Protein AF-A0A0B1TRD5-F1 (afdb_monomer)

Nearest PDB structures (foldseek):
  6i07-assembly1_D  TM=6.522E-01  e=1.611E+00  Homo sapiens
  7e5n-assembly1_A  TM=6.883E-01  e=3.570E+00  Homo sapiens
  7e5n-assembly1_C  TM=6.745E-01  e=3.570E+00  Homo sapiens
  6zxs-assembly1_K  TM=3.586E-01  e=6.069E+00  Pisum sativum
  6igz-assembly1_K  TM=2.951E-01  e=7.912E+00  Bryopsis corticulans

pLDDT: mean 70.59, std 16.89, range [34.09, 96.94]

Solvent-accessible surface area (backbone atoms only — not comparable to full-atom values): 12410 Å² total; per-residue (Å²): 87,46,33,97,59,63,47,64,73,39,42,50,92,48,52,64,63,47,36,50,52,44,40,41,41,51,13,62,74,72,73,46,67,47,86,38,58,38,79,62,43,68,43,88,66,36,31,55,44,70,42,77,71,64,80,62,90,88,55,94,74,64,77,48,73,66,57,52,50,50,49,53,31,50,34,32,72,71,67,64,60,72,38,61,28,78,79,69,45,77,46,67,64,50,68,52,50,77,87,72,63,82,74,90,75,82,67,82,74,75,52,68,66,56,55,51,49,52,51,53,52,52,51,53,52,51,52,50,50,51,50,54,52,48,51,51,54,51,48,54,51,51,52,52,53,51,54,52,53,51,56,54,53,64,70,68,60,71,85,74,80,81,76,79,77,85,83,77,81,83,80,79,75,80,83,83,74,94,80,83,80,84,83,83,87,84,91,83,89,82,84,87,81,87,79,136

Radius of gyration: 50.26 Å; Cα contacts (8 Å, |Δi|>4): 142; chains: 1; bounding box: 128×37×105 Å

Structure (mmCIF, N/CA/C/O backbone):
data_AF-A0A0B1TRD5-F1
#
_entry.id   AF-A0A0B1TRD5-F1
#
loop_
_atom_site.group_PDB
_atom_site.id
_atom_site.type_symbol
_atom_site.label_atom_id
_atom_site.label_alt_id
_atom_site.label_comp_id
_atom_site.label_asym_id
_atom_site.label_entity_id
_atom_site.label_seq_id
_atom_site.pdbx_PDB_ins_code
_atom_site.Cartn_x
_atom_site.Cartn_y
_atom_site.Cartn_z
_atom_site.occupancy
_atom_site.B_iso_or_equiv
_atom_site.auth_seq_id
_atom_site.auth_comp_id
_atom_site.auth_asym_id
_atom_site.auth_atom_id
_atom_site.pdbx_PDB_model_num
ATOM 1 N N . MET A 1 1 ? -13.449 -5.152 11.097 1.00 55.78 1 MET A N 1
ATOM 2 C CA . MET A 1 1 ? -13.742 -4.842 12.514 1.00 55.78 1 MET A CA 1
ATOM 3 C C . MET A 1 1 ? -15.183 -4.371 12.627 1.00 55.78 1 MET A C 1
ATOM 5 O O . MET A 1 1 ? -15.545 -3.552 11.799 1.00 55.78 1 MET A O 1
ATOM 9 N N . THR A 1 2 ? -15.979 -4.893 13.564 1.00 56.34 2 THR A N 1
ATOM 10 C CA . THR A 1 2 ? -17.413 -4.573 13.757 1.00 56.34 2 THR A CA 1
ATOM 11 C C . THR A 1 2 ? -17.629 -3.829 15.080 1.00 56.34 2 THR A C 1
ATOM 13 O O . THR A 1 2 ? -16.956 -4.145 16.062 1.00 56.34 2 THR A O 1
ATOM 16 N N . ILE A 1 3 ? -18.554 -2.866 15.121 1.00 58.47 3 ILE A N 1
ATOM 17 C CA . ILE A 1 3 ? -18.920 -2.108 16.333 1.00 58.47 3 ILE A CA 1
ATOM 18 C C . ILE A 1 3 ? -20.431 -2.258 16.563 1.00 58.47 3 ILE A C 1
ATOM 20 O O . ILE A 1 3 ? -21.224 -1.954 15.672 1.00 58.47 3 ILE A O 1
ATOM 24 N N . ASP A 1 4 ? -20.835 -2.699 17.756 1.00 53.12 4 ASP A N 1
ATOM 25 C CA . ASP A 1 4 ? -22.238 -2.969 18.117 1.00 53.12 4 ASP A CA 1
ATOM 26 C C . ASP A 1 4 ? -23.004 -1.689 18.491 1.00 53.12 4 ASP A C 1
ATOM 28 O O . ASP A 1 4 ? -23.410 -1.480 19.635 1.00 53.12 4 ASP A O 1
ATOM 32 N N . ARG A 1 5 ? -23.194 -0.782 17.525 1.00 59.06 5 ARG A N 1
ATOM 33 C CA . ARG A 1 5 ? -24.038 0.415 17.685 1.00 59.06 5 ARG A CA 1
ATOM 34 C C . ARG A 1 5 ? -24.742 0.808 16.386 1.00 59.06 5 ARG A C 1
ATOM 36 O O . ARG A 1 5 ? -24.367 0.403 15.290 1.00 59.06 5 ARG A O 1
ATOM 43 N N . SER A 1 6 ? -25.791 1.626 16.494 1.00 64.50 6 SER A N 1
ATOM 44 C CA . SER A 1 6 ? -26.508 2.141 15.323 1.00 64.50 6 SER A CA 1
ATOM 45 C C . SER A 1 6 ? -25.607 3.079 14.509 1.00 64.50 6 SER A C 1
ATOM 47 O O . SER A 1 6 ? -25.178 4.119 15.016 1.00 64.50 6 SER A O 1
ATOM 49 N N . PHE A 1 7 ? -25.372 2.739 13.239 1.00 64.88 7 PHE A N 1
ATOM 50 C CA . PHE A 1 7 ? -24.487 3.452 12.305 1.00 64.88 7 PHE A CA 1
ATOM 51 C C . PHE A 1 7 ? -24.703 4.974 12.285 1.00 64.88 7 PHE A C 1
ATOM 53 O O . PHE A 1 7 ? -23.744 5.740 12.315 1.00 64.88 7 PHE A O 1
ATOM 60 N N . GLN A 1 8 ? -25.961 5.421 12.312 1.00 66.81 8 GLN A N 1
ATOM 61 C CA . GLN A 1 8 ? -26.312 6.841 12.254 1.00 66.81 8 GLN A CA 1
ATOM 62 C C . GLN A 1 8 ? -25.880 7.633 13.501 1.00 66.81 8 GLN A C 1
ATOM 64 O O . GLN A 1 8 ? -25.518 8.798 13.378 1.00 66.81 8 GLN A O 1
ATOM 69 N N . ASN A 1 9 ? -25.843 7.004 14.678 1.00 67.50 9 ASN A N 1
ATOM 70 C CA . ASN A 1 9 ? -25.387 7.660 15.911 1.00 67.50 9 ASN A CA 1
ATOM 71 C C . ASN A 1 9 ? -23.860 7.686 16.026 1.00 67.50 9 ASN A C 1
ATOM 73 O O . ASN A 1 9 ? -23.308 8.565 16.679 1.00 67.50 9 ASN A O 1
ATOM 77 N N . VAL A 1 10 ? -23.186 6.720 15.400 1.00 66.19 10 VAL A N 1
ATOM 78 C CA . VAL A 1 10 ? -21.731 6.563 15.493 1.00 66.19 10 VAL A CA 1
ATOM 79 C C . VAL A 1 10 ? -20.997 7.343 14.411 1.00 66.19 10 VAL A C 1
ATOM 81 O O . VAL A 1 10 ? -20.019 8.031 14.690 1.00 66.19 10 VAL A O 1
ATOM 84 N N . VAL A 1 11 ? -21.473 7.234 13.174 1.00 69.69 11 VAL A N 1
ATOM 85 C CA . VAL A 1 11 ? -20.801 7.763 11.984 1.00 69.69 11 VAL A CA 1
ATOM 86 C C . VAL A 1 11 ? -21.521 9.007 11.457 1.00 69.69 11 VAL A C 1
ATOM 88 O O . VAL A 1 11 ? -20.887 9.942 10.973 1.00 69.69 11 VAL A O 1
ATOM 91 N N . GLY A 1 12 ? -22.848 9.061 11.597 1.00 71.31 12 GLY A N 1
ATOM 92 C CA . GLY A 1 12 ? -23.659 10.163 11.081 1.00 71.31 12 GLY A CA 1
ATOM 93 C C . GLY A 1 12 ? -23.627 10.245 9.552 1.00 71.31 12 GLY A C 1
ATOM 94 O O . GLY A 1 12 ? -23.598 9.224 8.867 1.00 71.31 12 GLY A O 1
ATOM 95 N N . ASN A 1 13 ? -23.650 11.472 9.024 1.00 74.25 13 ASN A N 1
ATOM 96 C CA . ASN A 1 13 ? -23.668 11.732 7.579 1.00 74.25 13 ASN A CA 1
ATOM 97 C C . ASN A 1 13 ? -22.264 11.860 6.962 1.00 74.25 13 ASN A C 1
ATOM 99 O O . ASN A 1 13 ? -22.144 11.808 5.740 1.00 74.25 13 ASN A O 1
ATOM 103 N N . ASP A 1 14 ? -21.217 12.030 7.777 1.00 75.75 14 ASP A N 1
ATOM 104 C CA . ASP A 1 14 ? -19.845 12.238 7.301 1.00 75.75 14 ASP A CA 1
ATOM 105 C C . ASP A 1 14 ? -18.954 11.036 7.628 1.00 75.75 14 ASP A C 1
ATOM 107 O O . ASP A 1 14 ? -18.149 11.017 8.562 1.00 75.75 14 ASP A O 1
ATOM 111 N N . THR A 1 15 ? -19.115 9.994 6.816 1.00 80.06 15 THR A N 1
ATOM 112 C CA . THR A 1 15 ? -18.350 8.752 6.940 1.00 80.06 15 THR A CA 1
ATOM 113 C C . THR A 1 15 ? -16.859 8.949 6.678 1.00 80.06 15 THR A C 1
ATOM 115 O O . THR A 1 15 ? -16.048 8.173 7.176 1.00 80.06 15 THR A O 1
ATOM 118 N N . ALA A 1 16 ? -16.487 9.953 5.878 1.00 80.62 16 ALA A N 1
ATOM 119 C CA . ALA A 1 16 ? -15.103 10.185 5.484 1.00 80.62 16 ALA A CA 1
ATOM 120 C C . ALA A 1 16 ? -14.305 10.835 6.622 1.00 80.62 16 ALA A C 1
ATOM 122 O O . ALA A 1 16 ? -13.204 10.377 6.927 1.00 80.62 16 ALA A O 1
ATOM 123 N N . ALA A 1 17 ? -14.883 11.835 7.295 1.00 82.31 17 ALA A N 1
ATOM 124 C CA . ALA A 1 17 ? -14.255 12.487 8.443 1.00 82.31 17 ALA A CA 1
ATOM 125 C C . ALA A 1 17 ? -14.119 11.552 9.656 1.00 82.31 17 ALA A C 1
ATOM 127 O O . ALA A 1 17 ? -13.123 11.592 10.378 1.00 82.31 17 ALA A O 1
ATOM 128 N N . VAL A 1 18 ? -15.102 10.677 9.891 1.00 84.38 18 VAL A N 1
ATOM 129 C CA . VAL A 1 18 ? -15.005 9.673 10.964 1.00 84.38 18 VAL A CA 1
ATOM 130 C C . VAL A 1 18 ? -13.944 8.625 10.624 1.00 84.38 18 VAL A C 1
ATOM 132 O O . VAL A 1 18 ? -13.127 8.284 11.478 1.00 84.38 18 VAL A O 1
ATOM 135 N N . ALA A 1 19 ? -13.880 8.177 9.365 1.00 84.69 19 ALA A N 1
ATOM 136 C CA . ALA A 1 19 ? -12.846 7.247 8.919 1.00 84.69 19 ALA A CA 1
ATOM 137 C C . ALA A 1 19 ? -11.432 7.825 9.086 1.00 84.69 19 ALA A C 1
ATOM 139 O O . ALA A 1 19 ? -10.542 7.102 9.529 1.00 84.69 19 ALA A O 1
ATOM 140 N N . SER A 1 20 ? -11.215 9.115 8.796 1.00 85.50 20 SER A N 1
ATOM 141 C CA . SER A 1 20 ? -9.902 9.746 8.991 1.00 85.50 20 SER A CA 1
ATOM 142 C C . SER A 1 20 ? -9.521 9.851 10.467 1.00 85.50 20 SER A C 1
ATOM 144 O O . SER A 1 20 ? -8.392 9.518 10.815 1.00 85.50 20 SER A O 1
ATOM 146 N N . LYS A 1 21 ? -10.460 10.214 11.352 1.00 86.44 21 LYS A N 1
ATOM 147 C CA . LYS A 1 21 ? -10.224 10.230 12.808 1.00 86.44 21 LYS A CA 1
ATOM 148 C C . LYS A 1 21 ? -9.869 8.846 13.349 1.00 86.44 21 LYS A C 1
ATOM 150 O O . LYS A 1 21 ? -8.982 8.717 14.187 1.00 86.44 21 LYS A O 1
ATOM 155 N N . TRP A 1 22 ? -10.535 7.800 12.862 1.00 87.44 22 TRP A N 1
ATOM 156 C CA . TRP A 1 22 ? -10.212 6.426 13.251 1.00 87.44 22 TRP A CA 1
ATOM 157 C C . TRP A 1 22 ? -8.839 6.002 12.738 1.00 87.44 22 TRP A C 1
ATOM 159 O O . TRP A 1 22 ? -8.076 5.400 13.489 1.00 87.44 22 TRP A O 1
ATOM 169 N N . CYS A 1 23 ? -8.479 6.378 11.506 1.00 86.81 23 CYS A N 1
ATOM 170 C CA . CYS A 1 23 ? -7.121 6.187 11.001 1.00 86.81 23 CYS A CA 1
ATOM 171 C C . CYS A 1 23 ? -6.079 6.899 11.868 1.00 86.81 23 CYS A C 1
ATOM 173 O O . CYS A 1 23 ? -5.052 6.302 12.164 1.00 86.81 23 CYS A O 1
ATOM 175 N N . GLU A 1 24 ? -6.324 8.140 12.293 1.00 87.31 24 GLU A N 1
ATOM 176 C CA . GLU A 1 24 ? -5.413 8.898 13.161 1.00 87.31 24 GLU A CA 1
ATOM 177 C C . GLU A 1 24 ? -5.267 8.264 14.549 1.00 87.31 24 GLU A C 1
ATOM 179 O O . GLU A 1 24 ? -4.149 8.118 15.040 1.00 87.31 24 GLU A O 1
ATOM 184 N N . SER A 1 25 ? -6.371 7.826 15.160 1.00 86.75 25 SER A N 1
ATOM 185 C CA . SER A 1 25 ? -6.338 7.125 16.449 1.00 86.75 25 SER A CA 1
ATOM 186 C C . SER A 1 25 ? -5.541 5.819 16.355 1.00 86.75 25 SER A C 1
ATOM 188 O O . SER A 1 25 ? -4.599 5.596 17.118 1.00 86.75 25 SER A O 1
ATOM 190 N N . MET A 1 26 ? -5.821 4.998 15.337 1.00 85.44 26 MET A N 1
ATOM 191 C CA . MET A 1 26 ? -5.080 3.757 15.094 1.00 85.44 26 MET A CA 1
ATOM 192 C C . MET A 1 26 ? -3.607 4.009 14.765 1.00 85.44 26 MET A C 1
ATOM 194 O O . MET A 1 26 ? -2.745 3.243 15.189 1.00 85.44 26 MET A O 1
ATOM 198 N N . ALA A 1 27 ? -3.304 5.077 14.025 1.00 86.00 27 ALA A N 1
ATOM 199 C CA . ALA A 1 27 ? -1.942 5.488 13.715 1.00 86.00 27 ALA A CA 1
ATOM 200 C C . ALA A 1 27 ? -1.158 5.827 14.986 1.00 86.00 27 ALA A C 1
ATOM 202 O O . ALA A 1 27 ? -0.052 5.325 15.179 1.00 86.00 27 ALA A O 1
ATOM 203 N N . ASN A 1 28 ? -1.757 6.616 15.879 1.00 86.38 28 ASN A N 1
ATOM 204 C CA . ASN A 1 28 ? -1.152 6.987 17.155 1.00 86.38 28 ASN A CA 1
ATOM 205 C C . ASN A 1 28 ? -0.930 5.765 18.056 1.00 86.38 28 ASN A C 1
ATOM 207 O O . ASN A 1 28 ? 0.147 5.626 18.635 1.00 86.38 28 ASN A O 1
ATOM 211 N N . MET A 1 29 ? -1.912 4.862 18.126 1.00 83.38 29 MET A N 1
ATOM 212 C CA . MET A 1 29 ? -1.839 3.631 18.919 1.00 83.38 29 MET A CA 1
ATOM 213 C C . MET A 1 29 ? -0.721 2.703 18.426 1.00 83.38 29 MET A C 1
ATOM 215 O O . MET A 1 29 ? 0.151 2.307 19.193 1.00 83.38 29 MET A O 1
ATOM 219 N N . LEU A 1 30 ? -0.690 2.425 17.120 1.00 80.69 30 LEU A N 1
ATOM 220 C CA . LEU A 1 30 ? 0.321 1.570 16.490 1.00 80.69 30 LEU A CA 1
ATOM 221 C C . LEU A 1 30 ? 1.675 2.277 16.309 1.00 80.69 30 LEU A C 1
ATOM 223 O O . LEU A 1 30 ? 2.621 1.670 15.811 1.00 80.69 30 LEU A O 1
ATOM 227 N N . ARG A 1 31 ? 1.776 3.562 16.678 1.00 82.12 31 ARG A N 1
ATOM 228 C CA . ARG A 1 31 ? 2.948 4.427 16.459 1.00 82.12 31 ARG A CA 1
ATOM 229 C C . ARG A 1 31 ? 3.416 4.444 15.001 1.00 82.12 31 ARG A C 1
ATOM 231 O O . ARG A 1 31 ? 4.608 4.517 14.708 1.00 82.12 31 ARG A O 1
ATOM 238 N N . ILE A 1 32 ? 2.460 4.407 14.079 1.00 78.62 32 ILE A N 1
ATOM 239 C CA . ILE A 1 32 ? 2.681 4.499 12.636 1.00 78.62 32 ILE A CA 1
ATOM 240 C C . ILE A 1 32 ? 2.127 5.817 12.099 1.00 78.62 32 ILE A C 1
ATOM 242 O O . ILE A 1 32 ? 1.310 6.477 12.726 1.00 78.62 32 ILE A O 1
ATOM 246 N N . SER A 1 33 ? 2.563 6.225 10.910 1.00 81.62 33 SER A N 1
ATOM 247 C CA . SER A 1 33 ? 2.049 7.448 10.291 1.00 81.62 33 SER A CA 1
ATOM 248 C C . SER A 1 33 ? 0.622 7.258 9.758 1.00 81.62 33 SER A C 1
ATOM 250 O O . SER A 1 33 ? 0.352 6.298 9.032 1.00 81.62 33 SER A O 1
ATOM 252 N N . ALA A 1 34 ? -0.272 8.217 10.032 1.00 80.81 34 ALA A N 1
ATOM 253 C CA . ALA A 1 34 ? -1.655 8.215 9.540 1.00 80.81 34 ALA A CA 1
ATOM 254 C C . ALA A 1 34 ? -1.752 8.212 8.001 1.00 80.81 34 ALA A C 1
ATOM 256 O O . ALA A 1 34 ? -2.679 7.636 7.435 1.00 80.81 34 ALA A O 1
ATOM 257 N N . TYR A 1 35 ? -0.750 8.757 7.298 1.00 78.81 35 TYR A N 1
ATOM 258 C CA . TYR A 1 35 ? -0.703 8.771 5.829 1.00 78.81 35 TYR A CA 1
ATOM 259 C C . TYR A 1 35 ? -0.636 7.377 5.184 1.00 78.81 35 TYR A C 1
ATOM 261 O O . TYR A 1 35 ? -0.861 7.256 3.972 1.00 78.81 35 TYR A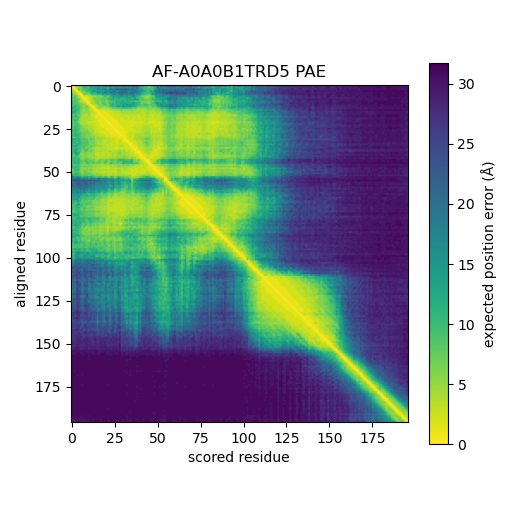 O 1
ATOM 269 N N . ARG A 1 36 ? -0.322 6.337 5.970 1.00 76.56 36 ARG A N 1
ATOM 270 C CA . ARG A 1 36 ? -0.216 4.941 5.513 1.00 76.56 36 ARG A CA 1
ATOM 271 C C . ARG A 1 36 ? -1.550 4.232 5.407 1.00 76.56 36 ARG A C 1
ATOM 273 O O . ARG A 1 36 ? -1.648 3.237 4.694 1.00 76.56 36 ARG A O 1
ATOM 280 N N . PHE A 1 37 ? -2.564 4.747 6.091 1.00 83.25 37 PHE A N 1
ATOM 281 C CA . PHE A 1 37 ? -3.916 4.254 5.939 1.00 83.25 37 PHE A CA 1
ATOM 282 C C . PHE A 1 37 ? -4.466 4.784 4.613 1.00 83.25 37 PHE A C 1
ATOM 284 O O . PHE A 1 37 ? -4.612 5.988 4.396 1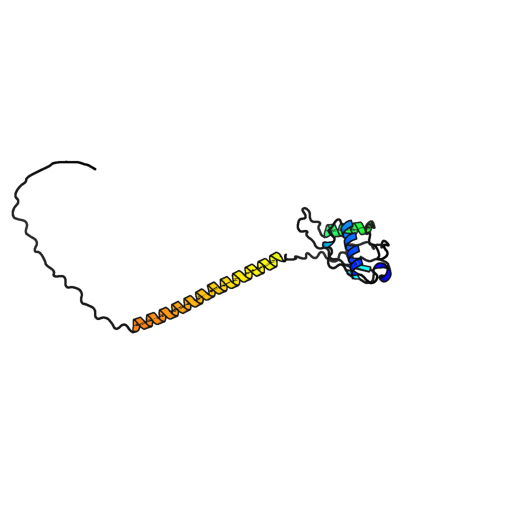.00 83.25 37 PHE A O 1
ATOM 291 N N . LYS A 1 38 ? -4.729 3.866 3.688 1.00 81.25 38 LYS A N 1
ATOM 292 C CA . LYS A 1 38 ? -5.336 4.125 2.384 1.00 81.25 38 LYS A CA 1
ATOM 293 C C . LYS A 1 38 ? -6.691 3.441 2.316 1.00 81.25 38 LYS A C 1
ATOM 295 O O . LYS A 1 38 ? -6.926 2.423 2.962 1.00 81.25 38 LYS A O 1
ATOM 300 N N . ASN A 1 39 ? -7.575 3.992 1.488 1.00 80.88 39 ASN A N 1
ATOM 301 C CA . ASN A 1 39 ? -8.890 3.413 1.200 1.00 80.88 39 ASN A CA 1
ATOM 302 C C . ASN A 1 39 ? -9.730 3.106 2.454 1.00 80.88 39 ASN A C 1
ATOM 304 O O . ASN A 1 39 ? -10.486 2.138 2.457 1.00 80.88 39 ASN A O 1
ATOM 308 N N . ALA A 1 40 ? -9.608 3.926 3.501 1.00 82.69 40 ALA A N 1
ATOM 309 C CA . ALA A 1 40 ? -10.402 3.781 4.713 1.00 82.69 40 ALA A CA 1
ATOM 310 C C . ALA A 1 40 ? -11.893 3.963 4.391 1.00 82.69 40 ALA A C 1
ATOM 312 O O . ALA A 1 40 ? -12.306 5.000 3.867 1.00 82.69 40 ALA A O 1
ATOM 313 N N . ARG A 1 41 ? -12.698 2.935 4.665 1.00 81.06 41 ARG A N 1
ATOM 314 C CA . ARG A 1 41 ? -14.143 2.924 4.420 1.00 81.06 41 ARG A CA 1
ATOM 315 C C . ARG A 1 41 ? -14.870 2.310 5.606 1.00 81.06 41 ARG A C 1
ATOM 317 O O . ARG A 1 41 ? -14.464 1.271 6.121 1.00 81.06 41 ARG A O 1
ATOM 324 N N . ILE A 1 42 ? -15.970 2.943 5.999 1.00 82.25 42 ILE A N 1
ATOM 325 C CA . ILE A 1 42 ? -16.880 2.438 7.026 1.00 82.25 42 ILE A CA 1
ATOM 326 C C . ILE A 1 42 ? -18.160 1.983 6.324 1.00 82.25 42 ILE A C 1
ATOM 328 O O . ILE A 1 42 ? -18.818 2.781 5.657 1.00 82.25 42 ILE A O 1
ATOM 332 N N . PHE A 1 43 ? -18.507 0.705 6.453 1.00 77.56 43 PHE A N 1
ATOM 333 C CA . PHE A 1 43 ? -19.742 0.146 5.900 1.00 77.56 43 PHE A CA 1
ATOM 334 C C . PHE A 1 43 ? -20.860 0.096 6.949 1.00 77.56 43 PHE A C 1
ATOM 336 O O . PHE A 1 43 ? -20.611 0.155 8.157 1.00 77.56 43 PHE A O 1
ATOM 343 N N . MET A 1 44 ? -22.104 -0.046 6.477 1.00 65.50 44 MET A N 1
ATOM 344 C CA . MET A 1 44 ? -23.256 -0.318 7.342 1.00 65.50 44 MET A CA 1
ATOM 345 C C . MET A 1 44 ? -23.008 -1.578 8.187 1.00 65.50 44 MET A C 1
ATOM 347 O O . MET A 1 44 ? -22.438 -2.550 7.698 1.00 65.50 44 MET A O 1
ATOM 351 N N . GLY A 1 45 ? -23.400 -1.537 9.465 1.00 63.59 45 GLY A N 1
ATOM 352 C CA . GLY A 1 45 ? -22.951 -2.506 10.482 1.00 63.59 45 GLY A CA 1
ATOM 353 C C . GLY A 1 45 ? -21.622 -2.130 11.154 1.00 63.59 45 GLY A C 1
ATOM 354 O O . GLY A 1 45 ? -21.011 -2.960 11.817 1.00 63.59 45 GLY A O 1
ATOM 355 N N . ILE A 1 46 ? -21.171 -0.884 10.946 1.00 69.19 46 ILE A N 1
ATOM 356 C CA . ILE A 1 46 ? -19.925 -0.304 11.462 1.00 69.19 46 ILE A CA 1
ATOM 357 C C . ILE A 1 46 ? -18.731 -1.226 11.195 1.00 69.19 46 ILE A C 1
ATOM 359 O O . ILE A 1 46 ? -17.958 -1.591 12.081 1.00 69.19 46 ILE A O 1
ATOM 363 N N . VAL A 1 47 ? -18.610 -1.627 9.929 1.00 74.00 47 VAL A N 1
ATOM 364 C CA . VAL A 1 47 ? -17.472 -2.416 9.468 1.00 74.00 47 VAL A CA 1
ATOM 365 C C . VAL A 1 47 ? -16.398 -1.470 8.966 1.00 74.00 47 VAL A C 1
ATOM 367 O O . VAL A 1 47 ? -16.584 -0.833 7.929 1.00 74.00 47 VAL A O 1
ATOM 370 N N . PHE A 1 48 ? -15.277 -1.382 9.676 1.00 79.44 48 PHE A N 1
ATOM 371 C CA . PHE A 1 48 ? -14.127 -0.607 9.216 1.00 79.44 48 PHE A CA 1
ATOM 372 C C . PHE A 1 48 ? -13.221 -1.464 8.327 1.00 79.44 48 PHE A C 1
ATOM 374 O O . PHE A 1 48 ? -12.736 -2.514 8.761 1.00 79.44 48 PHE A O 1
ATOM 381 N N . ASN A 1 49 ? -13.027 -1.019 7.085 1.00 82.12 49 ASN A N 1
ATOM 382 C CA . ASN A 1 49 ? -12.108 -1.599 6.113 1.00 82.12 49 ASN A CA 1
ATOM 383 C C . ASN A 1 49 ? -11.031 -0.572 5.772 1.00 82.12 49 ASN A C 1
ATOM 385 O O . ASN A 1 49 ? -11.342 0.575 5.448 1.00 82.12 49 ASN A O 1
ATOM 389 N N . VAL A 1 50 ? -9.773 -0.986 5.834 1.00 81.69 50 VAL A N 1
ATOM 390 C CA . VAL A 1 50 ? -8.645 -0.112 5.558 1.00 81.69 50 VAL A CA 1
ATOM 391 C C . VAL A 1 50 ? -7.486 -0.897 4.967 1.00 81.69 50 VAL A C 1
ATOM 393 O O . VAL A 1 50 ? -7.289 -2.071 5.270 1.00 81.69 50 VAL A O 1
ATOM 396 N N . THR A 1 51 ? -6.712 -0.237 4.115 1.00 81.06 51 THR A N 1
ATOM 397 C CA . THR A 1 51 ? -5.475 -0.771 3.552 1.00 81.06 51 THR A CA 1
ATOM 398 C C . THR A 1 51 ? -4.294 -0.062 4.200 1.00 81.06 51 THR A C 1
ATOM 400 O O . THR A 1 51 ? -4.230 1.165 4.177 1.00 81.06 51 THR A O 1
ATOM 403 N N . ILE A 1 52 ? -3.344 -0.816 4.748 1.00 78.00 52 ILE A N 1
ATOM 404 C CA . ILE A 1 52 ? -2.094 -0.276 5.299 1.00 78.00 52 ILE A CA 1
ATOM 405 C C . ILE A 1 52 ? -0.971 -0.625 4.321 1.00 78.00 52 ILE A C 1
ATOM 407 O O . ILE A 1 52 ? -0.778 -1.792 3.990 1.00 78.00 52 ILE A O 1
ATOM 411 N N . THR A 1 53 ? -0.258 0.378 3.810 1.00 74.38 53 THR A N 1
ATOM 412 C CA . THR A 1 53 ? 0.819 0.171 2.825 1.00 74.38 53 THR A CA 1
ATOM 413 C C . THR A 1 53 ? 2.182 -0.029 3.491 1.00 74.38 53 THR A C 1
ATOM 415 O O . THR A 1 53 ? 2.577 0.800 4.312 1.00 74.38 53 THR A O 1
ATOM 418 N N . LEU A 1 54 ? 2.904 -1.076 3.071 1.00 72.00 54 LEU A N 1
ATOM 419 C CA . LEU A 1 54 ? 4.272 -1.451 3.465 1.00 72.00 54 LEU A CA 1
ATOM 420 C C . LEU A 1 54 ? 5.102 -1.793 2.208 1.00 72.00 54 LEU A C 1
ATOM 422 O O . LEU A 1 54 ? 4.504 -2.251 1.230 1.00 72.00 54 LEU A O 1
ATOM 426 N N . PRO A 1 55 ? 6.445 -1.678 2.197 1.00 64.12 55 PRO A N 1
ATOM 427 C CA . PRO A 1 55 ? 7.331 -1.179 3.245 1.00 64.12 55 PRO A CA 1
ATOM 428 C C . PRO A 1 55 ? 7.468 0.350 3.203 1.00 64.12 55 PRO A C 1
ATOM 430 O O . PRO A 1 55 ? 6.863 1.047 2.392 1.00 64.12 55 PRO A O 1
ATOM 433 N N . PHE A 1 56 ? 8.272 0.862 4.117 1.00 63.66 56 PHE A N 1
ATOM 434 C CA . PHE A 1 56 ? 8.474 2.269 4.383 1.00 63.66 56 PHE A CA 1
ATOM 435 C C . PHE A 1 56 ? 9.697 2.758 3.616 1.00 63.66 56 PHE A C 1
ATOM 437 O O . PHE A 1 56 ? 10.758 2.139 3.700 1.00 63.66 56 PHE A O 1
ATOM 444 N N . GLU A 1 57 ? 9.584 3.875 2.904 1.00 52.88 57 GLU A N 1
ATOM 445 C CA . GLU A 1 57 ? 10.786 4.593 2.487 1.00 52.88 57 GLU A CA 1
ATOM 446 C C . GLU A 1 57 ? 11.436 5.183 3.756 1.00 52.88 57 GLU A C 1
ATOM 448 O O . GLU A 1 57 ? 10.754 5.793 4.576 1.00 52.88 57 GLU A O 1
ATOM 453 N N . GLU A 1 58 ? 12.738 4.933 3.940 1.00 57.03 58 GLU A N 1
ATOM 454 C CA . GLU A 1 58 ? 13.607 5.450 5.021 1.00 57.03 58 GLU A CA 1
ATOM 455 C C . GLU A 1 58 ? 13.569 4.776 6.413 1.00 57.03 58 GLU A C 1
ATOM 457 O O . GLU A 1 58 ? 14.375 5.146 7.274 1.00 57.03 58 GLU A O 1
ATOM 462 N N . GLU A 1 59 ? 12.751 3.748 6.675 1.00 61.62 59 GLU A N 1
ATOM 463 C CA . GLU A 1 59 ? 12.843 3.043 7.969 1.00 61.62 59 GLU A CA 1
ATOM 464 C C . GLU A 1 59 ? 14.039 2.088 8.037 1.00 61.62 59 GLU A C 1
ATOM 466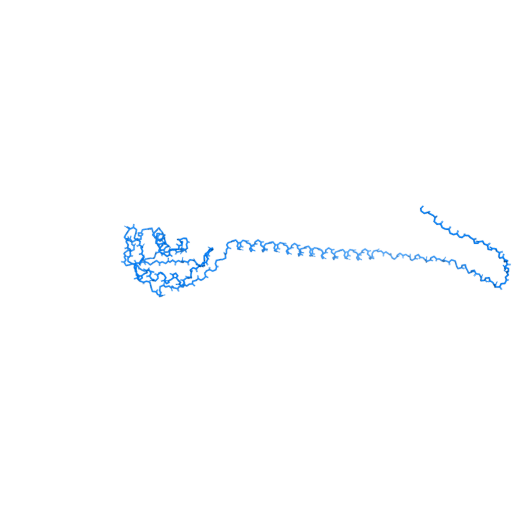 O O . GLU A 1 59 ? 14.222 1.206 7.199 1.00 61.62 59 GLU A O 1
ATOM 471 N N . ARG A 1 60 ? 14.838 2.231 9.103 1.00 62.66 60 ARG A N 1
ATOM 472 C CA . ARG A 1 60 ? 15.970 1.335 9.400 1.00 62.66 60 ARG A CA 1
ATOM 473 C C . ARG A 1 60 ? 15.523 -0.079 9.790 1.00 62.66 60 ARG A C 1
ATOM 475 O O . ARG A 1 60 ? 16.304 -1.013 9.649 1.00 62.66 60 ARG A O 1
ATOM 482 N N . SER A 1 61 ? 14.294 -0.224 10.285 1.00 69.00 61 SER A N 1
ATOM 483 C CA . SER A 1 61 ? 13.691 -1.486 10.725 1.00 69.00 61 SER A CA 1
ATOM 484 C C . SER A 1 61 ? 12.190 -1.478 10.399 1.00 69.00 61 SER A C 1
ATOM 486 O O . SER A 1 61 ? 11.386 -1.149 11.273 1.00 69.00 61 SER A O 1
ATOM 488 N N . PRO A 1 62 ? 11.808 -1.750 9.139 1.00 70.94 62 PRO A N 1
ATOM 489 C CA . PRO A 1 62 ? 10.411 -1.710 8.733 1.00 70.94 62 PRO A CA 1
ATOM 490 C C . PRO A 1 62 ? 9.621 -2.819 9.431 1.00 70.94 62 PRO A C 1
ATOM 492 O O . PRO A 1 62 ? 10.011 -3.984 9.376 1.00 70.94 62 PRO A O 1
ATOM 495 N N . LEU A 1 63 ? 8.495 -2.452 10.044 1.00 72.75 63 LEU A N 1
ATOM 496 C CA . LEU A 1 63 ? 7.538 -3.417 10.588 1.00 72.75 63 LEU A CA 1
ATOM 497 C C . LEU A 1 63 ? 6.906 -4.217 9.446 1.00 72.75 63 LEU A C 1
ATOM 499 O O . LEU A 1 63 ? 6.427 -3.657 8.455 1.00 72.75 63 LEU A O 1
ATOM 503 N N . SER A 1 64 ? 6.890 -5.535 9.590 1.00 77.25 64 SER A N 1
ATOM 504 C CA . SER A 1 64 ? 6.183 -6.430 8.683 1.00 77.25 64 SER A CA 1
ATOM 505 C C . SER A 1 64 ? 4.667 -6.300 8.855 1.00 77.25 64 SER A C 1
ATOM 507 O O . SER A 1 64 ? 4.155 -5.898 9.903 1.00 77.25 64 SER A O 1
ATOM 509 N N . ALA A 1 65 ? 3.914 -6.665 7.816 1.00 75.50 65 ALA A N 1
ATOM 510 C CA . ALA A 1 65 ? 2.453 -6.678 7.911 1.00 75.50 65 ALA A CA 1
ATOM 511 C C . ALA A 1 65 ? 1.953 -7.707 8.933 1.00 75.50 65 ALA A C 1
ATOM 513 O O . ALA A 1 65 ? 0.895 -7.501 9.520 1.00 75.50 65 ALA A O 1
ATOM 514 N N . GLU A 1 66 ? 2.719 -8.770 9.179 1.00 78.12 66 GLU A N 1
ATOM 515 C CA . GLU A 1 66 ? 2.422 -9.754 10.219 1.00 78.12 66 GLU A CA 1
ATOM 516 C C . GLU A 1 66 ? 2.537 -9.135 11.614 1.00 78.12 66 GLU A C 1
ATOM 518 O O . GLU A 1 66 ? 1.619 -9.272 12.418 1.00 78.12 66 GLU A O 1
ATOM 523 N N . GLU A 1 67 ? 3.602 -8.377 11.885 1.00 80.94 67 GLU A N 1
ATOM 524 C CA . GLU A 1 67 ? 3.774 -7.675 13.162 1.00 80.94 67 GLU A CA 1
ATOM 525 C C . GLU A 1 67 ? 2.675 -6.634 13.386 1.00 80.94 67 GLU A C 1
ATOM 527 O O . GLU A 1 67 ? 2.117 -6.556 14.477 1.00 80.94 67 GLU A O 1
ATOM 532 N N . ILE A 1 68 ? 2.296 -5.872 12.355 1.00 81.19 68 ILE A N 1
ATOM 533 C CA . ILE A 1 68 ? 1.189 -4.910 12.465 1.00 81.19 68 ILE A CA 1
ATOM 534 C C . ILE A 1 68 ? -0.140 -5.622 12.715 1.00 81.19 68 ILE A C 1
ATOM 536 O O . ILE A 1 68 ? -0.927 -5.165 13.543 1.00 81.19 68 ILE A O 1
ATOM 540 N N . ALA A 1 69 ? -0.393 -6.746 12.043 1.00 80.38 69 ALA A N 1
ATOM 541 C CA . ALA A 1 69 ? -1.591 -7.539 12.282 1.00 80.38 69 ALA A CA 1
ATOM 542 C C . ALA A 1 69 ? -1.630 -8.079 13.720 1.00 80.38 69 ALA A C 1
ATOM 544 O O . ALA A 1 69 ? -2.672 -7.992 14.369 1.00 80.38 69 ALA A O 1
ATOM 545 N N . LEU A 1 70 ? -0.499 -8.569 14.239 1.00 83.62 70 LEU A N 1
ATOM 546 C CA . LEU A 1 70 ? -0.376 -9.030 15.623 1.00 83.62 70 LEU A CA 1
ATOM 547 C C . LEU A 1 70 ? -0.611 -7.896 16.621 1.00 83.62 70 LEU A C 1
ATOM 549 O O . LEU A 1 70 ? -1.419 -8.069 17.528 1.00 83.62 70 LEU A O 1
ATOM 553 N N . MET A 1 71 ? -0.003 -6.725 16.411 1.00 84.31 71 MET A N 1
ATOM 554 C CA . MET A 1 71 ? -0.250 -5.544 17.247 1.00 84.31 71 MET A CA 1
ATOM 555 C C . MET A 1 71 ? -1.731 -5.151 17.228 1.00 84.31 71 MET A C 1
ATOM 557 O O . MET A 1 71 ? -2.327 -4.915 18.271 1.00 84.31 71 MET A O 1
ATOM 561 N N . MET A 1 72 ? -2.377 -5.144 16.058 1.00 82.69 72 MET A N 1
ATOM 562 C CA . MET A 1 72 ? -3.810 -4.845 15.960 1.00 82.69 72 MET A CA 1
ATOM 563 C C . MET A 1 72 ? -4.685 -5.883 16.677 1.00 82.69 72 MET A C 1
ATOM 565 O O . MET A 1 72 ? -5.685 -5.521 17.298 1.00 82.69 72 MET A O 1
ATOM 569 N N . MET A 1 73 ? -4.333 -7.166 16.604 1.00 84.00 73 MET A N 1
ATOM 570 C CA . MET A 1 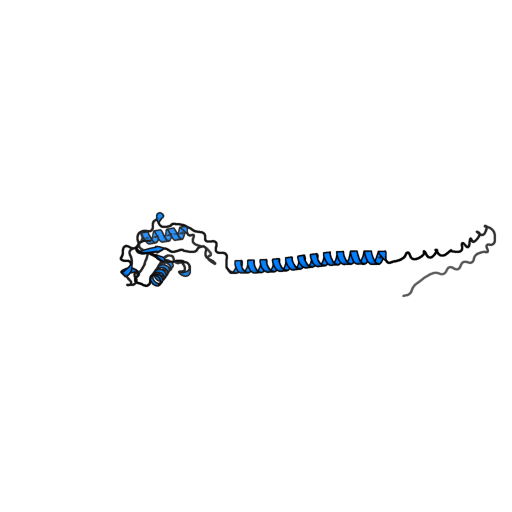73 ? -5.030 -8.221 17.343 1.00 84.00 73 MET A CA 1
ATOM 571 C C . MET A 1 73 ? -4.846 -8.064 18.858 1.00 84.00 73 MET A C 1
ATOM 573 O O . MET A 1 73 ? -5.818 -8.189 19.609 1.00 84.00 73 MET A O 1
ATOM 577 N N . GLU A 1 74 ? -3.631 -7.750 19.302 1.00 83.38 74 GLU A N 1
ATOM 578 C CA . GLU A 1 74 ? -3.286 -7.527 20.705 1.00 83.38 74 GLU A CA 1
ATOM 579 C C . GLU A 1 74 ? -4.050 -6.329 21.283 1.00 83.38 74 GLU A C 1
ATOM 581 O O . GLU A 1 74 ? -4.781 -6.485 22.264 1.00 83.38 74 GLU A O 1
ATOM 586 N N . CYS A 1 75 ? -4.029 -5.184 20.598 1.00 82.75 75 CYS A N 1
ATOM 587 C CA . CYS A 1 75 ? -4.787 -3.997 20.996 1.00 82.75 75 CYS A CA 1
ATOM 588 C C . CYS A 1 75 ? -6.303 -4.256 21.050 1.00 82.75 75 CYS A C 1
ATOM 590 O O . CYS A 1 75 ? -6.998 -3.705 21.901 1.00 82.75 75 CYS A O 1
ATOM 592 N N . SER A 1 76 ? -6.839 -5.134 20.187 1.00 83.75 76 SER A N 1
ATOM 593 C CA . SER A 1 76 ? -8.259 -5.525 20.258 1.00 83.75 76 SER A CA 1
ATOM 594 C C . SER A 1 76 ? -8.577 -6.419 21.457 1.00 83.75 76 SER A C 1
ATOM 596 O O . SER A 1 76 ? -9.717 -6.460 21.911 1.00 83.75 76 SER A O 1
ATOM 598 N N . THR A 1 77 ? -7.583 -7.149 21.966 1.00 82.75 77 THR A N 1
ATOM 599 C CA . THR A 1 77 ? -7.736 -8.048 23.116 1.00 82.75 77 THR A CA 1
ATOM 600 C C . THR A 1 77 ? -7.709 -7.273 24.428 1.00 82.75 77 THR A C 1
ATOM 602 O O . THR A 1 77 ? -8.461 -7.619 25.339 1.00 82.75 77 THR A O 1
ATOM 605 N N . TYR A 1 78 ? -6.884 -6.226 24.499 1.00 82.31 78 TYR A N 1
ATOM 606 C CA . TYR A 1 78 ? -6.732 -5.357 25.669 1.00 82.31 78 TYR A CA 1
ATOM 607 C C . TYR A 1 78 ? -7.612 -4.098 25.642 1.00 82.31 78 TYR A C 1
ATOM 609 O O . TYR A 1 78 ? -7.467 -3.246 26.511 1.00 82.31 78 TYR A O 1
ATOM 617 N N . GLU A 1 79 ? -8.532 -3.987 24.678 1.00 76.62 79 GLU A N 1
ATOM 618 C CA . GLU A 1 79 ? -9.438 -2.833 24.532 1.00 76.62 79 GLU A CA 1
ATOM 619 C C . GLU A 1 79 ? -8.695 -1.485 24.401 1.00 76.62 79 GLU A C 1
ATOM 621 O O . GLU A 1 79 ? -9.183 -0.440 24.820 1.00 76.62 79 GLU A O 1
ATOM 626 N N . GLU A 1 80 ? -7.517 -1.490 23.771 1.00 79.69 80 GLU A N 1
ATOM 627 C CA . GLU A 1 80 ? -6.669 -0.296 23.605 1.00 79.69 80 GLU A CA 1
ATOM 628 C C . GLU A 1 80 ? -7.113 0.613 22.449 1.00 79.69 80 GLU A C 1
ATOM 630 O O . GLU A 1 80 ? -6.603 1.722 22.279 1.00 79.69 80 GLU A O 1
ATOM 635 N N . PHE A 1 81 ? -8.071 0.161 21.636 1.00 78.81 81 PHE A N 1
ATOM 636 C CA . PHE A 1 81 ? -8.604 0.955 20.538 1.00 78.81 81 PHE A CA 1
ATOM 637 C C . PHE A 1 81 ? -9.505 2.084 21.047 1.00 78.81 81 PHE A C 1
ATOM 639 O O . PHE A 1 81 ? -10.690 1.885 21.309 1.00 78.81 81 PHE A O 1
ATOM 646 N N . ASP A 1 82 ? -8.968 3.302 21.071 1.00 77.75 82 ASP A N 1
ATOM 647 C CA . ASP A 1 82 ? -9.744 4.519 21.316 1.00 77.75 82 ASP A CA 1
ATOM 648 C C . ASP A 1 82 ? -10.423 5.013 20.026 1.00 77.75 82 ASP A C 1
ATOM 650 O O . ASP A 1 82 ? -10.044 6.021 19.419 1.00 77.75 82 ASP A O 1
ATOM 654 N N . LEU A 1 83 ? -11.407 4.252 19.537 1.00 81.12 83 LEU A N 1
ATOM 655 C CA . LEU A 1 83 ? -12.250 4.709 18.434 1.00 81.12 83 LEU A CA 1
ATOM 656 C C . LEU A 1 83 ? -13.419 5.514 18.978 1.00 81.12 83 LEU A C 1
ATOM 658 O O . LEU A 1 83 ? -14.320 4.976 19.618 1.00 81.12 83 LEU A O 1
ATOM 662 N N . GLN A 1 84 ? -13.429 6.804 18.671 1.00 82.75 84 GLN A N 1
ATOM 663 C CA . GLN A 1 84 ? -14.479 7.705 19.120 1.00 82.75 84 GLN A CA 1
ATOM 664 C C . GLN A 1 84 ? -15.605 7.808 18.086 1.00 82.75 84 GLN A C 1
ATOM 666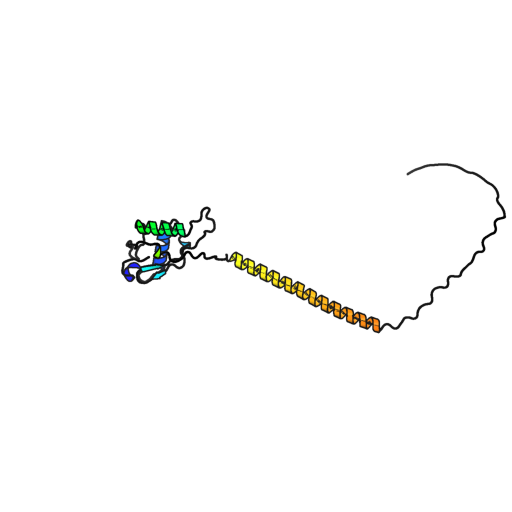 O O . GLN A 1 84 ? -15.379 7.903 16.876 1.00 82.75 84 GLN A O 1
ATOM 671 N N . SER A 1 85 ? -16.838 7.811 18.579 1.00 76.75 85 SER A N 1
ATOM 672 C CA . SER A 1 85 ? -18.040 8.201 17.848 1.00 76.75 85 SER A CA 1
ATOM 673 C C . SER A 1 85 ? -17.958 9.667 17.411 1.00 76.75 85 SER A C 1
ATOM 675 O O . SER A 1 85 ? -17.216 10.464 17.987 1.00 76.75 85 SER A O 1
ATOM 677 N N . ASN A 1 86 ? -18.800 10.078 16.462 1.00 75.56 86 ASN A N 1
ATOM 678 C CA . ASN A 1 86 ? -18.991 11.494 16.136 1.00 75.56 86 ASN A CA 1
ATOM 679 C C . ASN A 1 86 ? -19.418 12.346 17.358 1.00 75.56 86 ASN A C 1
ATOM 681 O O . ASN A 1 86 ? -19.248 13.560 17.367 1.00 75.56 86 ASN A O 1
ATOM 685 N N . GLN A 1 87 ? -19.946 11.706 18.405 1.00 72.75 87 GLN A N 1
ATOM 686 C CA . GLN A 1 87 ? -20.343 12.338 19.670 1.00 72.75 87 GLN A CA 1
ATOM 687 C C . GLN A 1 87 ? -19.255 12.273 20.762 1.00 72.75 87 GLN A C 1
ATOM 689 O O . GLN A 1 87 ? -19.501 12.689 21.889 1.00 72.75 87 GLN A O 1
ATOM 694 N N . GLY A 1 88 ? -18.061 11.752 20.449 1.00 71.81 88 GLY A N 1
ATOM 695 C CA . GLY A 1 88 ? -16.934 11.645 21.386 1.00 71.81 88 GLY A CA 1
ATOM 696 C C . GLY A 1 88 ? -16.981 10.435 22.324 1.00 71.81 88 GLY A C 1
ATOM 697 O O . GLY A 1 88 ? -16.117 10.291 23.180 1.00 71.81 88 GLY A O 1
ATOM 698 N N . GLU A 1 89 ? -17.970 9.554 22.177 1.00 77.75 89 GLU A N 1
ATOM 699 C CA . GLU A 1 89 ? -18.061 8.326 22.972 1.00 77.75 89 GLU A CA 1
ATOM 700 C C . GLU A 1 89 ? -17.124 7.244 22.435 1.00 77.75 89 GLU A C 1
ATOM 702 O O . GLU A 1 89 ? -17.080 7.013 21.224 1.00 77.75 89 GLU A O 1
ATOM 707 N N . THR A 1 90 ? -16.422 6.546 23.326 1.00 76.88 90 THR A N 1
ATOM 708 C CA . THR A 1 90 ? -15.582 5.406 22.956 1.00 76.88 90 THR A CA 1
ATOM 709 C C . THR A 1 90 ? -16.440 4.228 22.507 1.00 76.88 90 THR A C 1
ATOM 711 O O . THR A 1 90 ? -17.480 3.903 23.091 1.00 76.88 90 THR A O 1
ATOM 714 N N . LEU A 1 91 ? -16.032 3.608 21.406 1.00 74.81 91 LEU A N 1
ATOM 715 C CA . LEU A 1 91 ? -16.770 2.532 20.770 1.00 74.81 91 LEU A CA 1
ATOM 716 C C . LEU A 1 91 ? -16.172 1.181 21.162 1.00 74.81 91 LEU A C 1
ATOM 718 O O . LEU A 1 91 ? -14.971 0.982 20.979 1.00 74.81 91 LEU A O 1
ATOM 722 N N . PRO A 1 92 ? -16.991 0.225 21.633 1.00 68.69 92 PRO A N 1
ATOM 723 C CA . PRO A 1 92 ? -16.505 -1.114 21.909 1.00 68.69 92 PRO A CA 1
ATOM 724 C C . PRO A 1 92 ? -16.138 -1.797 20.591 1.00 68.69 92 PRO A C 1
ATOM 726 O O . PRO A 1 92 ? -16.965 -1.965 19.689 1.00 68.69 92 PRO A O 1
ATOM 729 N N . VAL A 1 93 ? -14.870 -2.170 20.482 1.00 72.00 93 VAL A N 1
ATOM 730 C CA . VAL A 1 93 ? -14.307 -2.853 19.324 1.00 72.00 93 VAL A CA 1
ATOM 731 C C . VAL A 1 93 ? -14.454 -4.354 19.516 1.00 72.00 93 VAL A C 1
ATOM 733 O O . VAL A 1 93 ? -13.931 -4.909 20.479 1.00 72.00 93 VAL A O 1
ATOM 736 N N . ALA A 1 94 ? -15.138 -5.038 18.597 1.00 74.00 94 ALA A N 1
ATOM 737 C CA . ALA A 1 94 ? -15.145 -6.496 18.615 1.00 74.00 94 ALA A CA 1
ATOM 738 C C . ALA A 1 94 ? -13.721 -7.039 18.408 1.00 74.00 94 ALA A C 1
ATOM 740 O O . ALA A 1 94 ? -12.982 -6.546 17.549 1.00 74.00 94 ALA A O 1
ATOM 741 N N . LYS A 1 95 ? -13.360 -8.078 19.171 1.00 76.62 95 LYS A N 1
ATOM 742 C CA . LYS A 1 95 ? -12.038 -8.718 19.110 1.00 76.62 95 LYS A CA 1
ATOM 743 C C . LYS A 1 95 ? -11.696 -9.111 17.674 1.00 76.62 95 LYS A C 1
ATOM 745 O O . LYS A 1 95 ? -12.458 -9.821 17.016 1.00 76.62 95 LYS A O 1
ATOM 750 N N . ILE A 1 96 ? -10.544 -8.650 17.200 1.00 76.38 96 ILE A N 1
ATOM 751 C CA . ILE A 1 96 ? -10.054 -8.929 15.853 1.00 76.38 96 ILE A CA 1
ATOM 752 C C . ILE A 1 96 ? -9.392 -10.307 15.891 1.00 76.38 96 ILE A C 1
ATOM 754 O O . ILE A 1 96 ? -8.432 -10.527 16.624 1.00 76.38 96 ILE A O 1
ATOM 758 N N . THR A 1 97 ? -9.912 -11.249 15.108 1.00 74.69 97 THR A N 1
ATOM 759 C CA . THR A 1 97 ? -9.328 -12.592 14.966 1.00 74.69 97 THR A CA 1
ATOM 760 C C . THR A 1 97 ? -8.573 -12.721 13.647 1.00 74.69 97 THR A C 1
ATOM 762 O O . THR A 1 97 ? -8.766 -11.921 12.731 1.00 74.69 97 THR A O 1
ATOM 765 N N . SER A 1 98 ? -7.753 -13.766 13.509 1.00 68.06 98 SER A N 1
ATOM 766 C CA . SER A 1 98 ? -7.025 -14.075 12.268 1.00 68.06 98 SER A CA 1
ATOM 767 C C . SER A 1 98 ? -7.939 -14.199 11.042 1.00 68.06 98 SER A C 1
ATOM 769 O O . SER A 1 98 ? -7.526 -13.869 9.938 1.00 68.06 98 SER A O 1
ATOM 771 N N . SER A 1 99 ? -9.208 -14.579 11.231 1.00 67.88 99 SER A N 1
ATOM 772 C CA . SER A 1 99 ? -10.220 -14.621 10.162 1.00 67.88 99 SER A CA 1
ATOM 773 C C . SER A 1 99 ? -10.601 -13.244 9.597 1.00 67.88 99 SER A C 1
ATOM 775 O O . SER A 1 99 ? -11.163 -13.151 8.509 1.00 67.88 99 SER A O 1
ATOM 777 N N . ASN A 1 100 ? -10.308 -12.163 10.327 1.00 61.38 100 ASN A N 1
ATOM 778 C CA . ASN A 1 100 ? -10.587 -10.790 9.911 1.00 61.38 100 ASN A CA 1
ATOM 779 C C . ASN A 1 100 ? -9.418 -10.145 9.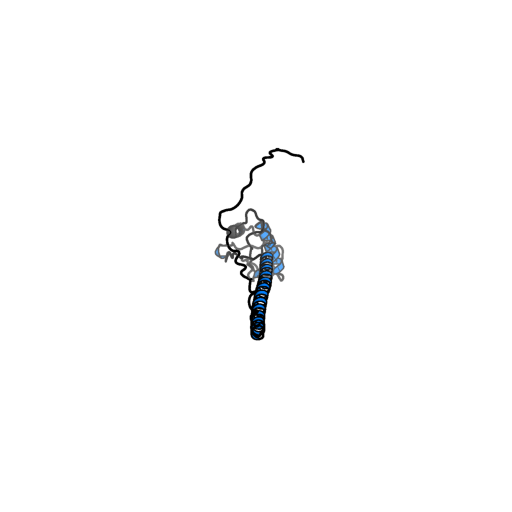154 1.00 61.38 100 ASN A C 1
ATOM 781 O O . ASN A 1 100 ? -9.596 -9.075 8.570 1.00 61.38 100 ASN A O 1
ATOM 785 N N . VAL A 1 101 ? -8.246 -10.785 9.149 1.00 66.56 101 VAL A N 1
ATOM 786 C CA . VAL A 1 101 ? -7.075 -10.365 8.376 1.00 66.56 101 VAL A CA 1
ATOM 787 C C . VAL A 1 101 ? -7.134 -11.099 7.039 1.00 66.56 101 VAL A C 1
ATOM 789 O O . VAL A 1 101 ? -6.701 -12.239 6.920 1.00 66.56 101 VAL A O 1
ATOM 792 N N . VAL A 1 102 ? -7.767 -10.468 6.049 1.00 60.28 102 VAL A N 1
ATOM 793 C CA . VAL A 1 102 ? -8.164 -11.152 4.808 1.00 60.28 102 VAL A CA 1
ATOM 794 C C . VAL A 1 102 ? -6.981 -11.400 3.868 1.00 60.28 102 VAL A C 1
ATOM 796 O O . VAL A 1 102 ? -6.913 -12.471 3.275 1.00 60.28 102 VAL A O 1
ATOM 799 N N . GLU A 1 103 ? -6.047 -10.452 3.714 1.00 59.41 103 GLU A N 1
ATOM 800 C CA . GLU A 1 103 ? -4.967 -10.608 2.730 1.00 59.41 103 GLU A CA 1
ATOM 801 C C . GLU A 1 103 ? -3.801 -9.629 2.950 1.00 59.41 103 GLU A C 1
ATOM 803 O O . GLU A 1 103 ? -3.997 -8.414 3.018 1.00 59.41 103 GLU A O 1
ATOM 808 N N . LEU A 1 104 ? -2.568 -10.149 3.009 1.00 57.91 104 LEU A N 1
ATOM 809 C CA . LEU A 1 104 ? -1.345 -9.350 2.904 1.00 57.91 104 LEU A CA 1
ATOM 810 C C . LEU A 1 104 ? -0.999 -9.181 1.419 1.00 57.91 104 LEU A C 1
ATOM 812 O O . LEU A 1 104 ? -0.247 -9.967 0.844 1.00 57.91 104 LEU A O 1
ATOM 816 N N . ILE A 1 105 ? -1.551 -8.152 0.780 1.00 57.06 105 ILE A N 1
ATOM 817 C CA . ILE A 1 105 ? -1.238 -7.865 -0.623 1.00 57.06 105 ILE A CA 1
ATOM 818 C C . ILE A 1 105 ? 0.044 -7.034 -0.683 1.00 57.06 105 ILE A C 1
ATOM 820 O O . ILE A 1 105 ? 0.058 -5.853 -0.330 1.00 57.06 105 ILE A O 1
ATOM 824 N N . VAL A 1 106 ? 1.127 -7.632 -1.183 1.00 53.62 106 VAL A N 1
ATOM 825 C CA . VAL A 1 106 ? 2.360 -6.904 -1.511 1.00 53.62 106 VAL A CA 1
ATOM 826 C C . VAL A 1 106 ? 2.104 -6.060 -2.758 1.00 53.62 106 VAL A C 1
ATOM 828 O O . VAL A 1 106 ? 2.281 -6.509 -3.891 1.00 53.62 106 VAL A O 1
ATOM 831 N N . ASN A 1 107 ? 1.663 -4.819 -2.562 1.00 56.53 107 ASN A N 1
ATOM 832 C CA . ASN A 1 107 ? 1.480 -3.890 -3.667 1.00 56.53 107 ASN A CA 1
ATOM 833 C C . ASN A 1 107 ? 2.842 -3.308 -4.074 1.00 56.53 107 ASN A C 1
ATOM 835 O O . ASN A 1 107 ? 3.333 -2.362 -3.461 1.00 56.53 107 ASN A O 1
ATOM 839 N N . ARG A 1 108 ? 3.472 -3.876 -5.111 1.00 57.56 108 ARG A N 1
ATOM 840 C CA . ARG A 1 108 ? 4.652 -3.270 -5.747 1.00 57.56 108 ARG A CA 1
ATOM 841 C C . ARG A 1 108 ? 4.221 -2.018 -6.508 1.00 57.56 108 ARG A C 1
ATOM 843 O O . ARG A 1 108 ? 3.958 -2.070 -7.707 1.00 57.56 108 ARG A O 1
ATOM 850 N N . GLN A 1 109 ? 4.157 -0.888 -5.818 1.00 58.19 109 GLN A N 1
ATOM 851 C CA . GLN A 1 109 ? 4.008 0.400 -6.483 1.00 58.19 109 GLN A CA 1
ATOM 852 C C . GLN A 1 109 ? 5.340 0.755 -7.143 1.00 58.19 109 GLN A C 1
ATOM 854 O O . GLN A 1 109 ? 6.358 0.913 -6.471 1.00 58.19 109 GLN A O 1
ATOM 859 N N . MET A 1 110 ? 5.356 0.846 -8.474 1.00 63.31 110 MET A N 1
ATOM 860 C CA . MET A 1 110 ? 6.491 1.459 -9.155 1.00 63.31 110 MET A CA 1
ATOM 861 C C . MET A 1 110 ? 6.500 2.945 -8.810 1.00 63.31 110 MET A C 1
ATOM 863 O O . MET A 1 110 ? 5.486 3.622 -8.980 1.00 63.31 110 MET A O 1
ATOM 867 N N . SER A 1 111 ? 7.638 3.449 -8.332 1.00 76.44 111 SER A N 1
ATOM 868 C CA . SER A 1 111 ? 7.803 4.881 -8.086 1.00 76.44 111 SER A CA 1
ATOM 869 C C . SER A 1 111 ? 7.490 5.665 -9.362 1.00 76.44 111 SER A C 1
ATOM 871 O O . SER A 1 111 ? 7.958 5.315 -10.450 1.00 76.44 111 SER A O 1
ATOM 873 N N . THR A 1 112 ? 6.716 6.744 -9.239 1.00 80.25 112 THR A N 1
ATOM 874 C CA . THR A 1 112 ? 6.365 7.625 -10.363 1.00 80.25 112 THR A CA 1
ATOM 875 C C . THR A 1 112 ? 7.613 8.118 -11.095 1.00 80.25 112 THR A C 1
ATOM 877 O O . THR A 1 112 ? 7.614 8.202 -12.319 1.00 80.25 112 THR A O 1
ATOM 880 N N . LEU A 1 113 ? 8.709 8.370 -10.368 1.00 81.75 113 LEU A N 1
ATOM 881 C CA . LEU A 1 113 ? 9.987 8.767 -10.961 1.00 81.75 113 LEU A CA 1
ATOM 882 C C . LEU A 1 113 ? 10.591 7.663 -11.830 1.00 81.75 113 LEU A C 1
ATOM 884 O O . LEU A 1 113 ? 11.119 7.951 -12.899 1.00 81.75 113 LEU A O 1
ATOM 888 N N . VAL A 1 114 ? 10.471 6.402 -11.410 1.00 86.38 114 VAL A N 1
ATOM 889 C CA . VAL A 1 114 ? 10.927 5.246 -12.195 1.00 86.38 114 VAL A CA 1
ATOM 890 C C . VAL A 1 114 ? 10.093 5.113 -13.465 1.00 86.38 114 VAL A C 1
ATOM 892 O O . VAL A 1 114 ? 10.648 4.907 -14.540 1.00 86.38 114 VAL A O 1
ATOM 895 N N . LEU A 1 115 ? 8.775 5.302 -13.375 1.00 86.62 115 LEU A N 1
ATOM 896 C CA . LEU A 1 115 ? 7.894 5.277 -14.542 1.00 86.62 115 LEU A CA 1
ATOM 897 C C . LEU A 1 115 ? 8.257 6.387 -15.540 1.00 86.62 115 LEU A C 1
ATOM 899 O O . LEU A 1 115 ? 8.398 6.123 -16.734 1.00 86.62 115 LEU A O 1
ATOM 903 N N . VAL A 1 116 ? 8.482 7.611 -15.054 1.00 92.62 116 VAL A N 1
ATOM 904 C CA . VAL A 1 116 ? 8.931 8.737 -15.886 1.00 92.62 116 VAL A CA 1
ATOM 905 C C . VAL A 1 116 ? 10.292 8.440 -16.520 1.00 92.62 116 VAL A C 1
ATOM 907 O O . VAL A 1 116 ? 10.462 8.639 -17.722 1.00 92.62 116 VAL A O 1
ATOM 910 N N . LEU A 1 117 ? 11.244 7.906 -15.752 1.00 92.25 117 LEU A N 1
ATOM 911 C CA . LEU A 1 117 ? 12.573 7.547 -16.245 1.00 92.25 117 LEU A CA 1
ATOM 912 C C . LEU A 1 117 ? 12.500 6.511 -17.376 1.00 92.25 117 LEU A C 1
ATOM 914 O O . LEU A 1 117 ? 13.153 6.680 -18.405 1.00 92.25 117 LEU A O 1
ATOM 918 N N . VAL A 1 118 ? 11.676 5.471 -17.218 1.00 94.12 118 VAL A N 1
ATOM 919 C CA . VAL A 1 118 ? 11.470 4.436 -18.242 1.00 94.12 118 VAL A CA 1
ATOM 920 C C . VAL A 1 118 ? 10.916 5.043 -19.532 1.00 94.12 118 VAL A C 1
ATOM 922 O O . VAL A 1 118 ? 11.407 4.721 -20.615 1.00 94.12 118 VAL A O 1
ATOM 925 N N . ILE A 1 119 ? 9.950 5.962 -19.436 1.00 94.19 119 ILE A N 1
ATOM 926 C CA . ILE A 1 119 ? 9.390 6.654 -20.606 1.00 94.19 119 ILE A CA 1
ATOM 927 C C . ILE A 1 119 ? 10.466 7.491 -21.313 1.00 94.19 119 ILE A C 1
ATOM 929 O O . ILE A 1 119 ? 10.605 7.421 -22.537 1.00 94.19 119 ILE A O 1
ATOM 933 N N . VAL A 1 120 ? 11.264 8.256 -20.565 1.00 96.94 120 VAL A N 1
ATOM 934 C CA . VAL A 1 120 ? 12.329 9.094 -21.140 1.00 96.94 120 VAL A CA 1
ATOM 935 C C . VAL A 1 120 ? 13.386 8.236 -21.837 1.00 96.94 120 VAL A C 1
ATOM 937 O O . VAL A 1 120 ? 13.725 8.496 -22.989 1.00 96.94 120 VAL A O 1
ATOM 940 N N . ILE A 1 121 ? 13.862 7.165 -21.200 1.00 96.19 121 ILE A N 1
ATOM 941 C CA . ILE A 1 121 ? 14.850 6.265 -21.813 1.00 96.19 121 ILE A CA 1
ATOM 942 C C . ILE A 1 121 ? 14.267 5.608 -23.070 1.00 96.19 121 ILE A C 1
ATOM 944 O O . ILE A 1 121 ? 14.916 5.591 -24.118 1.00 96.19 121 ILE A O 1
ATOM 948 N N . SER A 1 122 ? 13.028 5.113 -22.999 1.00 96.69 122 SER A N 1
ATOM 949 C CA . SER A 1 122 ? 12.371 4.461 -24.134 1.00 96.69 122 SER A CA 1
ATOM 950 C C . SER A 1 122 ? 12.221 5.398 -25.333 1.00 96.69 122 SER A C 1
ATOM 952 O O . SER A 1 122 ? 12.454 4.983 -26.467 1.00 96.69 122 SER A O 1
ATOM 954 N N . THR A 1 123 ? 11.840 6.657 -25.108 1.00 96.31 123 THR A N 1
ATOM 955 C CA . THR A 1 123 ? 11.677 7.638 -26.193 1.00 96.31 123 THR A CA 1
ATOM 956 C C . THR A 1 123 ? 13.016 7.989 -26.834 1.00 96.31 123 THR A C 1
ATOM 958 O O . THR A 1 123 ? 13.127 7.956 -28.059 1.00 96.31 123 THR A O 1
ATOM 961 N N . VAL A 1 124 ? 14.063 8.228 -26.039 1.00 96.81 124 VAL A N 1
ATOM 962 C CA . VAL A 1 124 ? 15.413 8.516 -26.555 1.00 96.81 124 VAL A CA 1
ATOM 963 C C . VAL A 1 124 ? 15.951 7.353 -27.393 1.00 96.81 124 VAL A C 1
ATOM 965 O O . VAL A 1 124 ? 16.477 7.572 -28.488 1.00 96.81 124 VAL A O 1
ATOM 968 N N . LEU A 1 125 ? 15.781 6.111 -26.932 1.00 95.81 125 LEU A N 1
ATOM 969 C CA . LEU A 1 125 ? 16.189 4.924 -27.688 1.00 95.81 125 LEU A CA 1
ATOM 970 C C . LEU A 1 125 ? 15.391 4.764 -28.990 1.00 95.81 125 LEU A C 1
ATOM 972 O O . LEU A 1 125 ? 15.972 4.447 -30.031 1.00 95.81 125 LEU A O 1
ATOM 976 N N . ALA A 1 126 ? 14.084 5.036 -28.971 1.00 96.06 126 ALA A N 1
ATOM 977 C CA . ALA A 1 126 ? 13.248 4.994 -30.169 1.00 96.06 126 ALA A CA 1
ATOM 978 C C . ALA A 1 126 ? 13.679 6.041 -31.212 1.00 96.06 126 ALA A C 1
ATOM 980 O O . ALA A 1 126 ? 13.866 5.707 -32.380 1.00 96.06 126 ALA A O 1
ATOM 981 N N . PHE A 1 127 ? 13.925 7.290 -30.809 1.00 96.12 127 PHE A N 1
ATOM 982 C CA . PHE A 1 127 ? 14.390 8.324 -31.739 1.00 96.12 127 PHE A CA 1
ATOM 983 C C . PHE A 1 127 ? 15.785 8.030 -32.290 1.00 96.12 127 PHE A C 1
ATOM 985 O O . PHE A 1 127 ? 16.021 8.180 -33.488 1.00 96.12 127 PHE A O 1
ATOM 992 N N . THR A 1 128 ? 16.698 7.561 -31.439 1.00 95.12 128 THR A N 1
ATOM 993 C CA . THR A 1 128 ? 18.067 7.233 -31.857 1.00 95.12 128 THR A CA 1
ATOM 994 C C . THR A 1 128 ? 18.071 6.072 -32.851 1.00 95.12 128 THR A C 1
ATOM 996 O O . THR A 1 128 ? 18.733 6.143 -33.886 1.00 95.12 128 THR A O 1
ATOM 999 N N . SER A 1 129 ? 17.294 5.018 -32.582 1.00 94.69 129 SER A N 1
ATOM 1000 C CA . SER A 1 129 ? 17.178 3.870 -33.490 1.00 94.69 129 SER A CA 1
ATOM 1001 C C . SER A 1 129 ? 16.532 4.248 -34.824 1.00 94.69 129 SER A C 1
ATOM 1003 O O . SER A 1 129 ? 17.031 3.833 -35.870 1.00 94.69 129 SER A O 1
ATOM 1005 N N . LEU A 1 130 ? 15.499 5.098 -34.818 1.00 94.88 130 LEU A N 1
ATOM 1006 C CA . LEU A 1 130 ? 14.904 5.634 -36.045 1.00 94.88 130 LEU A CA 1
ATOM 1007 C C . LEU A 1 130 ? 15.888 6.493 -36.843 1.00 94.88 130 LEU A C 1
ATOM 1009 O O . LEU A 1 130 ? 15.951 6.364 -38.063 1.00 94.88 130 LEU A O 1
ATOM 1013 N N . TYR A 1 131 ? 16.677 7.337 -36.177 1.00 95.75 131 TYR A N 1
ATOM 1014 C CA . TYR A 1 131 ? 17.663 8.189 -36.837 1.00 95.75 131 TYR A CA 1
ATOM 1015 C C . TYR A 1 131 ? 18.769 7.368 -37.506 1.00 95.75 131 TYR A C 1
ATOM 1017 O O . TYR A 1 131 ? 19.035 7.537 -38.695 1.00 95.75 131 TYR A O 1
ATOM 1025 N N . VAL A 1 132 ? 19.385 6.440 -36.767 1.00 94.88 132 VAL A N 1
ATOM 1026 C CA . VAL A 1 132 ? 20.454 5.583 -37.301 1.00 94.88 132 VAL A CA 1
ATOM 1027 C C . VAL A 1 132 ? 19.905 4.660 -38.388 1.00 94.88 132 VAL A C 1
ATOM 1029 O O . VAL A 1 132 ? 20.495 4.564 -39.463 1.00 94.88 132 VAL A O 1
ATOM 1032 N N . GLY A 1 133 ? 18.750 4.031 -38.152 1.00 91.88 133 GLY A N 1
ATOM 1033 C CA . GLY A 1 133 ? 18.084 3.187 -39.143 1.00 91.88 133 GLY A CA 1
ATOM 1034 C C . GLY A 1 133 ? 17.747 3.957 -40.422 1.00 91.88 133 GLY A C 1
ATOM 1035 O O . GLY A 1 133 ? 18.072 3.507 -41.519 1.00 91.88 133 GLY A O 1
ATOM 1036 N N . GLY A 1 134 ? 17.177 5.157 -40.291 1.00 91.50 134 GLY A N 1
ATOM 1037 C CA . GLY A 1 134 ? 16.875 6.043 -41.413 1.00 91.50 134 GLY A CA 1
ATOM 1038 C C . GLY A 1 134 ? 18.126 6.467 -42.183 1.00 91.50 134 GLY A C 1
ATOM 1039 O O . GLY A 1 134 ? 18.155 6.361 -43.409 1.00 91.50 134 GLY A O 1
ATOM 1040 N N . ALA A 1 135 ? 19.189 6.871 -41.482 1.00 91.81 135 ALA A N 1
ATOM 1041 C CA . ALA A 1 135 ? 20.455 7.261 -42.098 1.00 91.81 135 ALA A CA 1
ATOM 1042 C C . ALA A 1 135 ? 21.088 6.113 -42.901 1.00 91.81 135 ALA A C 1
ATOM 1044 O O . ALA A 1 135 ? 21.569 6.334 -44.012 1.00 91.81 135 ALA A O 1
ATOM 1045 N N . VAL A 1 136 ? 21.040 4.879 -42.383 1.00 93.00 136 VAL A N 1
ATOM 1046 C CA . VAL A 1 136 ? 21.528 3.690 -43.099 1.00 93.00 136 VAL A CA 1
ATOM 1047 C C . VAL A 1 136 ? 20.693 3.424 -44.351 1.00 93.00 136 VAL A C 1
ATOM 1049 O O . VAL A 1 136 ? 21.263 3.187 -45.414 1.00 93.00 136 VAL A O 1
ATOM 1052 N N . VAL A 1 137 ? 19.362 3.511 -44.271 1.00 90.69 137 VAL A N 1
ATOM 1053 C CA . VAL A 1 137 ? 18.482 3.305 -45.436 1.00 90.69 137 VAL A CA 1
ATOM 1054 C C . VAL A 1 137 ? 18.747 4.344 -46.524 1.00 90.69 137 VAL A C 1
ATOM 1056 O O . VAL A 1 137 ? 18.866 3.983 -47.697 1.00 90.69 137 VAL A O 1
ATOM 1059 N N . VAL A 1 138 ? 18.871 5.621 -46.151 1.00 90.56 138 VAL A N 1
ATOM 1060 C CA . VAL A 1 138 ? 19.196 6.699 -47.096 1.00 90.56 138 VAL A CA 1
ATOM 1061 C C . VAL A 1 138 ? 20.564 6.452 -47.717 1.00 90.56 138 VAL A C 1
ATOM 1063 O O . VAL A 1 138 ? 20.677 6.476 -48.939 1.00 90.56 138 VAL A O 1
ATOM 1066 N N . LYS A 1 139 ? 21.579 6.131 -46.906 1.00 91.69 139 LYS A N 1
ATOM 1067 C CA . LYS A 1 139 ? 22.927 5.841 -47.402 1.00 91.69 139 LYS A CA 1
ATOM 1068 C C . LYS A 1 139 ? 22.932 4.685 -48.401 1.00 91.69 139 LYS A C 1
ATOM 1070 O O . LYS A 1 139 ? 23.464 4.841 -49.490 1.00 91.69 139 LYS A O 1
ATOM 1075 N N . VAL A 1 140 ? 22.269 3.569 -48.089 1.00 88.62 140 VAL A N 1
ATOM 1076 C CA . VAL A 1 140 ? 22.184 2.413 -48.998 1.00 88.62 140 VAL A CA 1
ATOM 1077 C C . VAL A 1 140 ? 21.496 2.782 -50.312 1.00 88.62 140 VAL A C 1
ATOM 1079 O O . VAL A 1 140 ? 21.939 2.342 -51.372 1.00 88.62 140 VAL A O 1
ATOM 1082 N N . ARG A 1 141 ? 20.428 3.589 -50.282 1.00 83.81 141 ARG A N 1
ATOM 1083 C CA . ARG A 1 141 ? 19.771 4.038 -51.519 1.00 83.81 141 ARG A CA 1
ATOM 1084 C C . ARG A 1 141 ? 20.660 4.963 -52.340 1.00 83.81 141 ARG A C 1
ATOM 1086 O O . ARG A 1 141 ? 20.739 4.784 -53.551 1.00 83.81 141 ARG A O 1
ATOM 1093 N N . THR A 1 142 ? 21.336 5.908 -51.697 1.00 82.62 142 THR A N 1
ATOM 1094 C CA . THR A 1 142 ? 22.267 6.818 -52.372 1.00 82.62 142 THR A CA 1
ATOM 1095 C C . THR A 1 142 ? 23.436 6.053 -52.987 1.00 82.62 142 THR A C 1
ATOM 1097 O O . THR A 1 142 ? 23.755 6.287 -54.148 1.00 82.62 142 THR A O 1
ATOM 1100 N N . ASP A 1 143 ? 24.010 5.083 -52.271 1.00 81.25 143 ASP A N 1
ATOM 1101 C CA . ASP A 1 143 ? 25.098 4.239 -52.777 1.00 81.25 143 ASP A CA 1
ATOM 1102 C C . ASP A 1 143 ? 24.641 3.411 -53.992 1.00 81.25 143 ASP A C 1
ATOM 1104 O O . ASP A 1 143 ? 25.364 3.305 -54.982 1.00 81.25 143 ASP A O 1
ATOM 1108 N N . ARG A 1 144 ? 23.412 2.871 -53.967 1.00 77.19 144 ARG A N 1
ATOM 1109 C CA . ARG A 1 144 ? 22.827 2.145 -55.111 1.00 77.19 144 ARG A CA 1
ATOM 1110 C C . ARG A 1 144 ? 22.614 3.048 -56.327 1.00 77.19 144 ARG A C 1
ATOM 1112 O O . ARG A 1 144 ? 22.978 2.652 -57.429 1.00 77.19 144 ARG A O 1
ATOM 1119 N N . LEU A 1 145 ? 22.085 4.257 -56.128 1.00 76.62 145 LEU A N 1
ATOM 1120 C CA . LEU A 1 145 ? 21.896 5.238 -57.203 1.00 76.62 145 LEU A CA 1
ATOM 1121 C C . LEU A 1 145 ? 23.234 5.704 -57.793 1.00 76.62 145 LEU A C 1
ATOM 1123 O O . LEU A 1 145 ? 23.375 5.803 -59.009 1.00 76.62 145 LEU A O 1
ATOM 1127 N N . MET A 1 146 ? 24.236 5.945 -56.946 1.00 78.44 146 MET A N 1
ATOM 1128 C CA . MET A 1 146 ? 25.577 6.317 -57.393 1.00 78.44 146 MET A CA 1
ATOM 1129 C C . MET A 1 146 ? 26.257 5.210 -58.204 1.00 78.44 146 MET A C 1
ATOM 1131 O O . MET A 1 146 ? 26.888 5.495 -59.220 1.00 78.44 146 MET A O 1
ATOM 1135 N N . GLU A 1 147 ? 26.132 3.952 -57.780 1.00 77.44 147 GLU A N 1
ATOM 1136 C CA . GLU A 1 147 ? 26.662 2.793 -58.508 1.00 77.44 147 GLU A CA 1
ATOM 1137 C C . GLU A 1 147 ? 25.998 2.651 -59.893 1.00 77.44 147 GLU A C 1
ATOM 1139 O O . GLU A 1 147 ? 26.671 2.349 -60.882 1.00 77.44 147 GLU A O 1
ATOM 1144 N N . GLU A 1 148 ? 24.691 2.912 -59.993 1.00 72.44 148 GLU A N 1
ATOM 1145 C CA . GLU A 1 148 ? 23.947 2.894 -61.259 1.00 72.44 148 GLU A CA 1
ATOM 1146 C C . GLU A 1 148 ? 24.373 4.023 -62.210 1.00 72.44 148 GLU A C 1
ATOM 1148 O O . GLU A 1 148 ? 24.624 3.765 -63.391 1.00 72.44 148 GLU A O 1
ATOM 1153 N N . GLU A 1 149 ? 24.531 5.249 -61.708 1.00 69.94 149 GLU A N 1
ATOM 1154 C CA . GLU A 1 149 ? 25.031 6.383 -62.497 1.00 69.94 149 GLU A CA 1
ATOM 1155 C C . GLU A 1 149 ? 26.482 6.164 -62.954 1.00 69.94 149 GLU A C 1
ATOM 1157 O O . GLU A 1 149 ? 26.811 6.376 -64.124 1.00 69.94 149 GLU A O 1
ATOM 1162 N N . ARG A 1 150 ? 27.346 5.617 -62.088 1.00 68.81 150 ARG A N 1
ATOM 1163 C CA . ARG A 1 150 ? 28.729 5.265 -62.449 1.00 68.81 150 ARG A CA 1
ATOM 1164 C C . ARG A 1 150 ? 28.779 4.239 -63.582 1.00 68.81 150 ARG A C 1
ATOM 1166 O O . ARG A 1 150 ? 29.574 4.380 -64.510 1.00 68.81 150 ARG A O 1
ATOM 1173 N N . ARG A 1 151 ? 27.912 3.222 -63.552 1.00 66.56 151 ARG A N 1
ATOM 1174 C CA . ARG A 1 151 ? 27.812 2.216 -64.626 1.00 66.56 151 ARG A CA 1
ATOM 1175 C C . ARG A 1 151 ? 27.313 2.806 -65.943 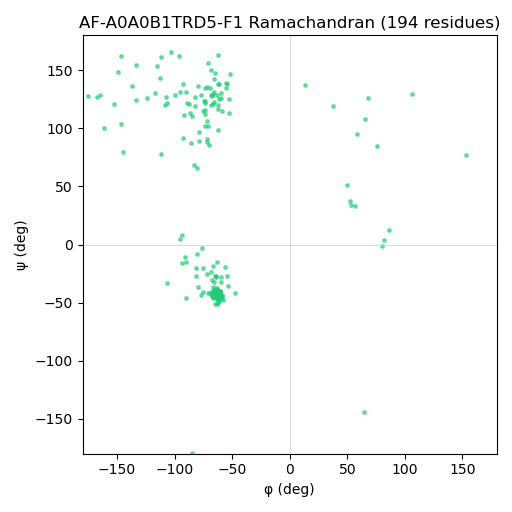1.00 66.56 151 ARG A C 1
ATOM 1177 O O . ARG A 1 151 ? 27.725 2.337 -67.004 1.00 66.56 151 ARG A O 1
ATOM 1184 N N . ARG A 1 152 ? 26.456 3.829 -65.901 1.00 63.75 152 ARG A N 1
ATOM 1185 C CA . ARG A 1 152 ? 26.002 4.548 -67.102 1.00 63.75 152 ARG A CA 1
ATOM 1186 C C . ARG A 1 152 ? 27.112 5.397 -6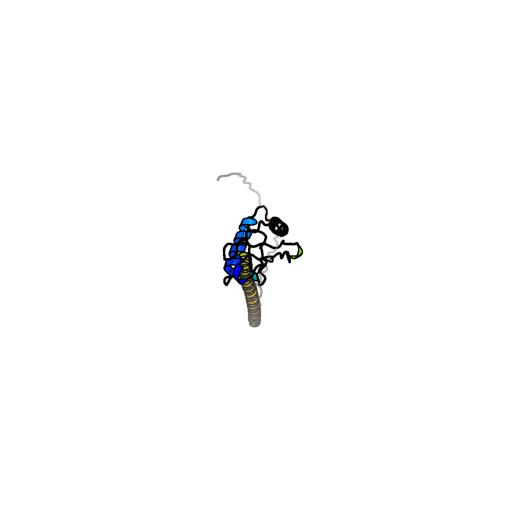7.713 1.00 63.75 152 ARG A C 1
ATOM 1188 O O . ARG A 1 152 ? 27.275 5.350 -68.927 1.00 63.75 152 ARG A O 1
ATOM 1195 N N . MET A 1 153 ? 27.913 6.086 -66.901 1.00 59.00 153 MET A N 1
ATOM 1196 C CA . MET A 1 153 ? 29.057 6.868 -67.393 1.00 59.00 153 MET A CA 1
ATOM 1197 C C . MET A 1 153 ? 30.126 5.981 -68.048 1.00 59.00 153 MET A C 1
ATOM 1199 O O . MET A 1 153 ? 30.570 6.282 -69.150 1.00 59.00 153 MET A O 1
ATOM 1203 N N . VAL A 1 154 ? 30.453 4.830 -67.446 1.00 58.88 154 VAL A N 1
ATOM 1204 C CA . VAL A 1 154 ? 31.415 3.864 -68.020 1.00 58.88 154 VAL A CA 1
ATOM 1205 C C . VAL A 1 154 ? 30.929 3.266 -69.350 1.00 58.88 154 VAL A C 1
ATOM 1207 O O . VAL A 1 154 ? 31.740 2.911 -70.198 1.00 58.88 154 VAL A O 1
ATOM 1210 N N . ARG A 1 155 ? 29.612 3.172 -69.583 1.00 56.47 155 ARG A N 1
ATOM 1211 C CA . ARG A 1 155 ? 29.056 2.701 -70.866 1.00 56.47 155 ARG A CA 1
ATOM 1212 C C . ARG A 1 155 ? 29.151 3.749 -71.988 1.00 56.47 155 ARG A C 1
ATOM 1214 O O . ARG A 1 155 ? 29.051 3.372 -73.152 1.00 56.47 155 ARG A O 1
ATOM 1221 N N . ILE A 1 156 ? 29.307 5.033 -71.661 1.00 57.69 156 ILE A N 1
ATOM 1222 C CA . ILE A 1 156 ? 29.339 6.134 -72.641 1.00 57.69 156 ILE A CA 1
ATOM 1223 C C . ILE A 1 156 ? 30.777 6.477 -73.068 1.00 57.69 156 ILE A C 1
ATOM 1225 O O . ILE A 1 156 ? 30.959 7.115 -74.101 1.00 57.69 156 ILE A O 1
ATOM 1229 N N . GLU A 1 157 ? 31.802 6.027 -72.340 1.00 49.41 157 GLU A N 1
ATOM 1230 C CA . GLU A 1 157 ? 33.201 6.263 -72.710 1.00 49.41 157 GLU A CA 1
ATOM 1231 C C . GLU A 1 157 ? 33.598 5.383 -73.919 1.00 49.41 157 GLU A C 1
ATOM 1233 O O . GLU A 1 157 ? 33.628 4.154 -73.801 1.00 49.41 157 GLU A O 1
ATOM 1238 N N . PRO A 1 158 ? 33.874 5.960 -75.110 1.00 57.25 158 PRO A N 1
ATOM 1239 C CA . PRO A 1 158 ? 34.384 5.192 -76.241 1.00 57.25 158 PRO A CA 1
ATOM 1240 C C . PRO A 1 158 ? 35.810 4.720 -75.921 1.00 57.25 158 PRO A C 1
ATOM 1242 O O . PRO A 1 158 ? 36.533 5.430 -75.219 1.00 57.25 158 PRO A O 1
ATOM 1245 N N . PRO A 1 159 ? 36.267 3.572 -76.454 1.00 51.25 159 PRO A N 1
ATOM 1246 C CA . PRO A 1 159 ? 37.637 3.125 -76.240 1.00 51.25 159 PRO A CA 1
ATOM 1247 C C . PRO A 1 159 ? 38.611 4.191 -76.757 1.00 51.25 159 PRO A C 1
ATOM 1249 O O . PRO A 1 159 ? 38.661 4.467 -77.957 1.00 51.25 159 PRO A O 1
ATOM 1252 N N . GLN A 1 160 ? 39.380 4.801 -75.850 1.00 58.34 160 GLN A N 1
ATOM 1253 C CA . GLN A 1 160 ? 40.507 5.641 -76.241 1.00 58.34 160 GLN A CA 1
ATOM 1254 C C . GLN A 1 160 ? 41.494 4.782 -77.048 1.00 58.34 160 GLN A C 1
ATOM 1256 O O . GLN A 1 160 ? 41.843 3.682 -76.605 1.00 58.34 160 GLN A O 1
ATOM 1261 N N . PRO A 1 161 ? 41.951 5.234 -78.229 1.00 51.78 161 PRO A N 1
ATOM 1262 C CA . PRO A 1 161 ? 42.959 4.501 -78.974 1.00 51.78 161 PRO A CA 1
ATOM 1263 C C . PRO A 1 161 ? 44.261 4.446 -78.165 1.00 51.78 161 PRO A C 1
ATOM 1265 O O . PRO A 1 161 ? 44.757 5.468 -77.692 1.00 51.78 161 PRO A O 1
ATOM 1268 N N . LEU A 1 162 ? 44.797 3.232 -78.006 1.00 51.50 162 LEU A N 1
ATOM 1269 C CA . LEU A 1 162 ? 46.085 2.958 -77.368 1.00 51.50 162 LEU A CA 1
ATOM 1270 C C . LEU A 1 162 ? 47.183 3.808 -78.022 1.00 51.50 162 LEU A C 1
ATOM 1272 O O . LEU A 1 162 ? 47.530 3.596 -79.184 1.00 51.50 162 LEU A O 1
ATOM 1276 N N . VAL A 1 163 ? 47.748 4.750 -77.267 1.00 57.03 163 VAL A N 1
ATOM 1277 C CA . VAL A 1 163 ? 48.975 5.449 -77.662 1.00 57.03 163 VAL A CA 1
ATOM 1278 C C . VAL A 1 163 ? 50.111 4.413 -77.666 1.00 57.03 163 VAL A C 1
ATOM 1280 O O . VAL A 1 163 ? 50.313 3.753 -76.642 1.00 57.03 163 VAL A O 1
ATOM 1283 N N . PRO A 1 164 ? 50.833 4.203 -78.785 1.00 56.19 164 PRO A N 1
ATOM 1284 C CA . PRO A 1 164 ? 51.901 3.212 -78.833 1.00 56.19 164 PRO A CA 1
ATOM 1285 C C . PRO A 1 164 ? 53.059 3.603 -77.894 1.00 56.19 164 PRO A C 1
ATOM 1287 O O . PRO A 1 164 ? 53.376 4.790 -77.774 1.00 56.19 164 PRO A O 1
ATOM 1290 N N . PRO A 1 165 ? 53.691 2.626 -77.216 1.00 60.19 165 PRO A N 1
ATOM 1291 C CA . PRO A 1 165 ? 54.746 2.887 -76.242 1.00 60.19 165 PRO A CA 1
ATOM 1292 C C . PRO A 1 165 ? 55.989 3.514 -76.900 1.00 60.19 165 PRO A C 1
ATOM 1294 O O . PRO A 1 165 ? 56.297 3.203 -78.055 1.00 60.19 165 PRO A O 1
ATOM 1297 N N . PRO A 1 166 ? 56.726 4.380 -76.178 1.00 54.50 166 PRO A N 1
ATOM 1298 C CA . PRO A 1 166 ? 57.910 5.044 -76.709 1.00 54.50 166 PRO A CA 1
ATOM 1299 C C . PRO A 1 166 ? 58.982 4.018 -77.099 1.00 54.50 166 PRO A C 1
ATOM 1301 O O . PRO A 1 166 ? 59.399 3.189 -76.289 1.00 54.50 166 PRO A O 1
ATOM 1304 N N . GLN A 1 167 ? 59.439 4.077 -78.352 1.00 47.00 167 GLN A N 1
ATOM 1305 C CA . GLN A 1 167 ? 60.585 3.304 -78.820 1.00 47.00 167 GLN A CA 1
ATOM 1306 C C . GLN A 1 167 ? 61.861 3.894 -78.213 1.00 47.00 167 GLN A C 1
ATOM 1308 O O . GLN A 1 167 ? 62.326 4.958 -78.619 1.00 47.00 167 GLN A O 1
ATOM 1313 N N . TYR A 1 168 ? 62.437 3.203 -77.233 1.00 45.28 168 TYR A N 1
ATOM 1314 C CA . TYR A 1 168 ? 63.781 3.508 -76.756 1.00 45.28 168 TYR A CA 1
ATOM 1315 C C . TYR A 1 168 ? 64.795 3.028 -77.801 1.00 45.28 168 TYR A C 1
ATOM 1317 O O . TYR A 1 168 ? 64.831 1.845 -78.140 1.00 45.28 168 TYR A O 1
ATOM 1325 N N . ALA A 1 169 ? 65.620 3.941 -78.318 1.00 43.16 169 ALA A N 1
ATOM 1326 C CA . ALA A 1 169 ? 66.733 3.590 -79.190 1.00 43.16 169 ALA A CA 1
ATOM 1327 C C . ALA A 1 169 ? 67.727 2.696 -78.425 1.00 43.16 169 ALA A C 1
ATOM 1329 O O . ALA A 1 169 ? 68.329 3.120 -77.438 1.00 43.16 169 ALA A O 1
ATOM 1330 N N . GLN A 1 170 ? 67.896 1.451 -78.875 1.00 45.72 170 GLN A N 1
ATOM 1331 C CA . GLN A 1 170 ? 68.970 0.572 -78.417 1.00 45.72 170 GLN A CA 1
ATOM 1332 C C . GLN A 1 170 ? 70.301 1.065 -78.992 1.00 45.72 170 GLN A C 1
ATOM 1334 O O . GLN A 1 170 ? 70.737 0.627 -80.055 1.00 45.72 170 GLN A O 1
ATOM 1339 N N . THR A 1 171 ? 70.973 1.969 -78.285 1.00 41.41 171 THR A N 1
ATOM 1340 C CA . THR A 1 171 ? 72.388 2.246 -78.547 1.00 41.41 171 THR A CA 1
ATOM 1341 C C . THR A 1 171 ? 73.210 1.138 -77.896 1.00 41.41 171 THR A C 1
ATOM 1343 O O . THR A 1 171 ? 73.584 1.217 -76.727 1.00 41.41 171 THR A O 1
ATOM 1346 N N . VAL A 1 172 ? 73.451 0.063 -78.646 1.00 44.22 172 VAL A N 1
ATOM 1347 C CA . VAL A 1 172 ? 74.403 -0.988 -78.273 1.00 44.22 172 VAL A CA 1
ATOM 1348 C C . VAL A 1 172 ? 75.809 -0.400 -78.400 1.00 44.22 172 VAL A C 1
ATOM 1350 O O . VAL A 1 172 ? 76.327 -0.247 -79.503 1.00 44.22 172 VAL A O 1
ATOM 1353 N N . ALA A 1 173 ? 76.422 -0.028 -77.277 1.00 43.44 173 ALA A N 1
ATOM 1354 C CA . ALA A 1 173 ? 77.843 0.302 -77.240 1.00 43.44 173 ALA A CA 1
ATOM 1355 C C . ALA A 1 173 ? 78.660 -1.005 -77.328 1.00 43.44 173 ALA A C 1
ATOM 1357 O O . ALA A 1 173 ? 78.447 -1.895 -76.499 1.00 43.44 173 ALA A O 1
ATOM 1358 N N . PRO A 1 174 ? 79.574 -1.167 -78.302 1.00 45.69 174 PRO A N 1
ATOM 1359 C CA . PRO A 1 174 ? 80.434 -2.341 -78.353 1.00 45.69 174 PRO A CA 1
ATOM 1360 C C . PRO A 1 174 ? 81.487 -2.282 -77.239 1.00 45.69 174 PRO A C 1
ATOM 1362 O O . PRO A 1 174 ? 82.095 -1.242 -76.983 1.00 45.69 174 PRO A O 1
ATOM 1365 N N . ALA A 1 175 ? 81.682 -3.418 -76.568 1.00 42.59 175 ALA A N 1
ATOM 1366 C CA . ALA A 1 175 ? 82.651 -3.596 -75.494 1.00 42.59 175 ALA A CA 1
ATOM 1367 C C . ALA A 1 175 ? 84.087 -3.325 -75.992 1.00 42.59 175 ALA A C 1
ATOM 1369 O O . ALA A 1 175 ? 84.507 -3.951 -76.969 1.00 42.59 175 ALA A O 1
ATOM 1370 N N . PRO A 1 176 ? 84.865 -2.437 -75.345 1.00 45.88 176 PRO A N 1
ATOM 1371 C CA . PRO A 1 176 ? 86.260 -2.240 -75.703 1.00 45.88 176 PRO A CA 1
ATOM 1372 C C . PRO A 1 176 ? 87.102 -3.423 -75.216 1.00 45.88 176 PRO A C 1
ATOM 1374 O O . PRO A 1 176 ? 87.109 -3.783 -74.037 1.00 45.88 176 PRO A O 1
ATOM 1377 N N . THR A 1 177 ? 87.801 -4.036 -76.165 1.00 42.06 177 THR A N 1
ATOM 1378 C CA . THR A 1 177 ? 88.751 -5.126 -75.969 1.00 42.06 177 THR A CA 1
ATOM 1379 C C . THR A 1 177 ? 89.924 -4.707 -75.091 1.00 42.06 177 THR A C 1
ATOM 1381 O O . THR A 1 177 ? 90.485 -3.620 -75.218 1.00 42.06 177 THR A O 1
ATOM 1384 N N . LEU A 1 178 ? 90.287 -5.630 -74.208 1.00 44.75 178 LEU A N 1
ATOM 1385 C CA . LEU A 1 178 ? 91.371 -5.576 -73.242 1.00 44.75 178 LEU A CA 1
ATOM 1386 C C . LEU A 1 178 ? 92.730 -5.457 -73.950 1.00 44.75 178 LEU A C 1
ATOM 1388 O O . LEU A 1 178 ? 93.287 -6.455 -74.398 1.00 44.75 178 LEU A O 1
ATOM 1392 N N . GLY A 1 179 ? 93.263 -4.244 -74.051 1.00 44.84 179 GLY A N 1
ATOM 1393 C CA . GLY A 1 179 ? 94.624 -4.042 -74.534 1.00 44.84 179 GLY A CA 1
ATOM 1394 C C . GLY A 1 179 ? 94.833 -2.694 -75.187 1.00 44.84 179 GLY A C 1
ATOM 1395 O O . GLY A 1 179 ? 94.912 -2.635 -76.400 1.00 44.84 179 GLY A O 1
ATOM 1396 N N . GLU A 1 180 ? 94.953 -1.633 -74.388 1.00 39.22 180 GLU A N 1
ATOM 1397 C CA . GLU A 1 180 ? 95.970 -0.600 -74.603 1.00 39.22 180 GLU A CA 1
ATOM 1398 C C . GLU A 1 180 ? 95.956 0.436 -73.468 1.00 39.22 180 GLU A C 1
ATOM 1400 O O . GLU A 1 180 ? 94.944 1.060 -73.169 1.00 39.22 180 GLU A O 1
ATOM 1405 N N . ARG A 1 181 ? 97.151 0.641 -72.904 1.00 37.84 181 ARG A N 1
ATOM 1406 C CA . ARG A 1 181 ? 97.625 1.854 -72.216 1.00 37.84 181 ARG A CA 1
ATOM 1407 C C . ARG A 1 181 ? 97.126 2.144 -70.798 1.00 37.84 181 ARG A C 1
ATOM 1409 O O . ARG A 1 181 ? 96.321 3.032 -70.544 1.00 37.84 181 ARG A O 1
ATOM 1416 N N . TYR A 1 182 ? 97.830 1.519 -69.855 1.00 34.09 182 TYR A N 1
ATOM 1417 C CA . TYR A 1 182 ? 98.382 2.242 -68.701 1.00 34.09 182 TYR A CA 1
ATOM 1418 C C . TYR A 1 182 ? 99.206 3.468 -69.161 1.00 34.09 182 TYR A C 1
ATOM 1420 O O . TYR A 1 182 ? 99.860 3.409 -70.206 1.00 34.09 182 TYR A O 1
ATOM 1428 N N . PRO A 1 183 ? 99.199 4.560 -68.378 1.00 45.41 183 PRO A N 1
ATOM 1429 C CA . PRO A 1 183 ? 100.392 4.873 -67.585 1.00 45.41 183 PRO A CA 1
ATOM 1430 C C . PRO A 1 183 ? 100.030 5.231 -66.132 1.00 45.41 183 PRO A C 1
ATOM 1432 O O . PRO A 1 183 ? 99.107 5.988 -65.853 1.00 45.41 183 PRO A O 1
ATOM 1435 N N . GLU A 1 184 ? 100.625 4.516 -65.182 1.00 37.75 184 GLU A N 1
ATOM 1436 C CA . GLU A 1 184 ? 101.619 5.035 -64.229 1.00 37.75 184 GLU A CA 1
ATOM 1437 C C . GLU A 1 184 ? 101.157 6.211 -63.346 1.00 37.75 184 GLU A C 1
ATOM 1439 O O . GLU A 1 184 ? 101.274 7.386 -63.674 1.00 37.75 184 GLU A O 1
ATOM 1444 N N . SER A 1 185 ? 100.704 5.827 -62.148 1.00 37.62 185 SER A N 1
ATOM 1445 C CA . SER A 1 185 ? 101.126 6.357 -60.843 1.00 37.62 185 SER A CA 1
ATOM 1446 C C . SER A 1 185 ? 101.424 7.855 -60.694 1.00 37.62 185 SER A C 1
ATOM 1448 O O . SER A 1 185 ? 102.479 8.336 -61.096 1.00 37.62 185 SER A O 1
ATOM 1450 N N . ARG A 1 186 ? 100.650 8.514 -59.818 1.00 42.94 186 ARG A N 1
ATOM 1451 C CA . ARG A 1 186 ? 101.238 9.272 -58.699 1.00 42.94 186 ARG A CA 1
ATOM 1452 C C . ARG A 1 186 ? 100.292 9.376 -57.504 1.00 42.94 186 ARG A C 1
ATOM 1454 O O . ARG A 1 186 ? 99.199 9.922 -57.584 1.00 42.94 186 ARG A O 1
ATOM 1461 N N . LEU A 1 187 ? 100.789 8.862 -56.384 1.00 41.34 187 LEU A N 1
ATOM 1462 C CA . LEU A 1 187 ? 100.293 9.063 -55.030 1.00 41.34 187 LEU A CA 1
ATOM 1463 C C . LEU A 1 187 ? 100.192 10.554 -54.673 1.00 41.34 187 LEU A C 1
ATOM 1465 O O . LEU A 1 187 ? 101.150 11.305 -54.866 1.00 41.34 187 LEU A O 1
ATOM 1469 N N . ARG A 1 188 ? 99.102 10.945 -54.003 1.00 38.81 188 ARG A N 1
ATOM 1470 C CA . ARG A 1 188 ? 99.163 11.977 -52.959 1.00 38.81 188 ARG A CA 1
ATOM 1471 C C . ARG A 1 188 ? 98.148 11.694 -51.855 1.00 38.81 188 ARG A C 1
ATOM 1473 O O . ARG A 1 188 ? 96.954 11.920 -51.993 1.00 38.81 188 ARG A O 1
ATOM 1480 N N . THR A 1 189 ? 98.680 11.193 -50.752 1.00 37.56 189 THR A N 1
ATOM 1481 C CA . THR A 1 189 ? 98.048 11.102 -49.437 1.00 37.56 189 THR A CA 1
ATOM 1482 C C . THR A 1 189 ? 98.197 12.445 -48.725 1.00 37.56 189 THR A C 1
ATOM 1484 O O . THR A 1 189 ? 99.336 12.871 -48.593 1.00 37.56 189 THR A O 1
ATOM 1487 N N . VAL A 1 190 ? 97.113 13.063 -48.233 1.00 44.81 190 VAL A N 1
ATOM 1488 C CA . VAL A 1 190 ? 97.017 13.843 -46.965 1.00 44.81 190 VAL A CA 1
ATOM 1489 C C . VAL A 1 190 ? 95.510 13.915 -46.633 1.00 44.81 190 VAL A C 1
ATOM 1491 O O . VAL A 1 190 ? 94.747 14.480 -47.401 1.00 44.81 190 VAL A O 1
ATOM 1494 N N . SER A 1 191 ? 94.964 13.097 -45.729 1.00 37.22 191 SER A N 1
ATOM 1495 C CA . SER A 1 191 ? 94.907 13.236 -44.261 1.00 37.22 191 SER A CA 1
ATOM 1496 C C . SER A 1 191 ? 94.074 14.425 -43.736 1.00 37.22 191 SER A C 1
ATOM 1498 O O . SER A 1 191 ? 94.528 15.559 -43.742 1.00 37.22 191 SER A O 1
ATOM 1500 N N . LYS A 1 192 ? 92.910 14.061 -43.172 1.00 38.72 192 LYS A N 1
ATOM 1501 C CA . LYS A 1 192 ? 92.335 14.498 -41.882 1.00 38.72 192 LYS A CA 1
ATOM 1502 C C . LYS A 1 192 ? 91.847 15.950 -41.644 1.00 38.72 192 LYS A C 1
ATOM 1504 O O . LYS A 1 192 ? 92.632 16.879 -41.550 1.00 38.72 192 LYS A O 1
ATOM 1509 N N . VAL A 1 193 ? 90.575 15.978 -41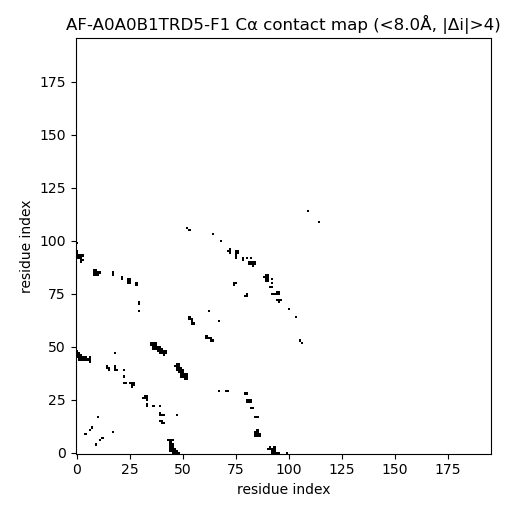.209 1.00 38.94 193 VAL A N 1
ATOM 1510 C CA . VAL A 1 193 ? 90.058 16.481 -39.905 1.00 38.94 193 VAL A CA 1
ATOM 1511 C C . VAL A 1 193 ? 89.295 17.813 -39.877 1.00 38.94 193 VAL A C 1
ATOM 1513 O O . VAL A 1 193 ? 89.744 18.826 -40.386 1.00 38.94 193 VAL A O 1
ATOM 1516 N N . HIS A 1 194 ? 88.125 17.695 -39.223 1.00 35.22 194 HIS A N 1
ATOM 1517 C CA . HIS A 1 194 ? 87.269 18.649 -38.500 1.00 35.22 194 HIS A CA 1
ATOM 1518 C C . HIS A 1 194 ? 87.510 20.155 -38.646 1.00 35.22 194 HIS A C 1
ATOM 1520 O O . HIS A 1 194 ? 88.601 20.643 -38.388 1.00 35.22 194 HIS A O 1
ATOM 1526 N N . HIS A 1 195 ? 86.420 20.908 -38.785 1.00 37.50 195 HIS A N 1
ATOM 1527 C CA . HIS A 1 195 ? 85.658 21.498 -37.668 1.00 37.50 195 HIS A CA 1
ATOM 1528 C C . HIS A 1 195 ? 84.315 22.000 -38.247 1.00 37.50 195 HIS A C 1
ATOM 1530 O O . HIS A 1 195 ? 84.283 22.412 -39.401 1.00 37.50 195 HIS A O 1
ATOM 1536 N N . ALA A 1 196 ? 83.195 21.582 -37.649 1.00 38.97 196 ALA A N 1
ATOM 1537 C CA . ALA A 1 196 ? 82.356 22.368 -36.731 1.00 38.97 196 ALA A CA 1
ATOM 1538 C C . ALA A 1 196 ? 81.486 23.398 -37.468 1.00 38.97 196 ALA A C 1
ATOM 1540 O O . ALA A 1 196 ? 82.059 24.313 -38.091 1.00 38.97 196 ALA A O 1
#

Mean predicted aligned error: 19.15 Å

Organism: Oesophagostomum dentatum (NCBI:txid61180)

Sequence (196 aa):
MTIDRSFQNVVGNDTAAVASKWCESMANMLRISAYRFKNARIFMGIVFNVTITLPFEEERSPLSAEEIALMMMECSTYEEFDLQSNQGETLPVAKITSSNVVELIVNRQMSTLVLVLVIVISTVLAFTSLYVGGAVVVKVRTDRLMEEERRRMVRIEPPQPLVPPPQYAQTVAPAPTLGERYPESRLRTVSKVHHA

Foldseek 3Di:
DAFPDACCQFCNPPQPVLQLVQLVQLCVQLVHDSVQWPPFGADGRRDTDTGGDDDDPPDPDGDDPVNSLVSQQVCLVVVVRQRAGPVRDGTNDHRDDPVNVPDDDNDPDDPPVNVVVVVVVVVVVVVVCCVVVVVVVVVVVVVVVVVVVVVVVVVPDDDDPDDDDDDDDPPDDDDDDPDDDDDDDDDDDDDDDDDD

Secondary structure (DSSP, 8-state):
--B-S-HHHHTTT-HHHHHHHHHHHHHHHTT--GGGEEEEEEETTTEEEEEE--S-TT-SSPPPHHHHHHHHHHHHHTT----B-TTSPBPPBPPPPGGG--------PPPHHHHHHHHHHHHHHHHHHHHHHHHHHHHHHHHHHHHHHHHHHHHH------PPPP------PPPPPS------------------